Protein AF-A0A135VG73-F1 (afdb_monomer_lite)

Structure (mmCIF, N/CA/C/O backbone):
data_AF-A0A135VG73-F1
#
_entry.id   AF-A0A135VG73-F1
#
loop_
_atom_site.group_PDB
_atom_site.id
_atom_site.type_symbol
_atom_site.label_atom_id
_atom_site.label_alt_id
_atom_site.label_comp_id
_atom_site.label_asym_id
_atom_site.label_entity_id
_atom_site.label_seq_id
_atom_site.pdbx_PDB_ins_code
_atom_site.Cartn_x
_atom_site.Cartn_y
_atom_site.Cartn_z
_atom_site.occupancy
_atom_site.B_iso_or_equiv
_atom_site.auth_seq_id
_atom_site.auth_comp_id
_atom_site.auth_asym_id
_atom_site.auth_atom_id
_atom_site.pdbx_PDB_model_num
ATOM 1 N N . MET A 1 1 ? -13.799 23.278 -13.244 1.00 37.16 1 MET A N 1
ATOM 2 C CA . MET A 1 1 ? -14.129 23.042 -11.820 1.00 37.16 1 MET A CA 1
ATOM 3 C C . MET A 1 1 ? -14.823 21.694 -11.709 1.00 37.16 1 MET A C 1
ATOM 5 O O . MET A 1 1 ? -15.874 21.556 -12.307 1.00 37.16 1 MET A O 1
ATOM 9 N N . GLY A 1 2 ? -14.229 20.678 -11.071 1.00 38.16 2 GLY A N 1
ATOM 10 C CA . GLY A 1 2 ? -14.920 19.380 -10.911 1.00 38.16 2 GLY A CA 1
ATOM 11 C C . GLY A 1 2 ? -14.056 18.154 -10.586 1.00 38.16 2 GLY A C 1
ATOM 12 O O . GLY A 1 2 ? -14.596 17.153 -10.141 1.00 38.16 2 GLY A O 1
ATOM 13 N N . LYS A 1 3 ? -12.724 18.208 -10.755 1.00 40.44 3 LYS A N 1
ATOM 14 C CA . LYS A 1 3 ? -11.814 17.092 -10.398 1.00 40.44 3 LYS A CA 1
ATOM 15 C C . LYS A 1 3 ? -11.161 17.209 -9.011 1.00 40.44 3 LYS A C 1
ATOM 17 O O . LYS A 1 3 ? -10.484 16.276 -8.593 1.00 40.44 3 LYS A O 1
ATOM 22 N N . ASP A 1 4 ? -11.335 18.339 -8.325 1.00 43.44 4 ASP A N 1
ATOM 23 C CA . ASP A 1 4 ? -10.590 18.651 -7.093 1.00 43.44 4 ASP A CA 1
ATOM 24 C C . ASP A 1 4 ? -11.371 18.312 -5.807 1.00 43.44 4 ASP A C 1
ATOM 26 O O . ASP A 1 4 ? -10.805 17.817 -4.836 1.00 43.44 4 ASP A O 1
ATOM 30 N N . GLU A 1 5 ? -12.703 18.442 -5.830 1.00 43.44 5 GLU A N 1
ATOM 31 C CA . GLU A 1 5 ? -13.587 18.079 -4.707 1.00 43.44 5 GLU A CA 1
ATOM 32 C C . GLU A 1 5 ? -13.541 16.572 -4.383 1.00 43.44 5 GLU A C 1
ATOM 34 O O . GLU A 1 5 ? -13.510 16.186 -3.216 1.00 43.44 5 GLU A O 1
ATOM 39 N N . SER A 1 6 ? -13.431 15.697 -5.394 1.00 51.91 6 SER A N 1
ATOM 40 C CA . SER A 1 6 ? -13.390 14.236 -5.196 1.00 51.91 6 SER A CA 1
ATOM 41 C C . SER A 1 6 ? -12.091 13.725 -4.556 1.00 51.91 6 SER A C 1
ATOM 43 O O . SER A 1 6 ? -12.008 12.553 -4.193 1.00 51.91 6 SER A O 1
ATOM 45 N N . ARG A 1 7 ? -11.065 14.582 -4.444 1.00 62.69 7 ARG A N 1
ATOM 46 C CA . ARG A 1 7 ? -9.757 14.277 -3.836 1.00 62.69 7 ARG A CA 1
ATOM 47 C C . ARG A 1 7 ? -9.593 14.875 -2.439 1.00 62.69 7 ARG A C 1
ATOM 49 O O . ARG A 1 7 ? -8.524 14.732 -1.837 1.00 62.69 7 ARG A O 1
ATOM 56 N N . LYS A 1 8 ? -10.616 15.555 -1.914 1.00 82.38 8 LYS A N 1
ATOM 57 C CA . LYS A 1 8 ? -10.625 16.006 -0.522 1.00 82.38 8 LYS A CA 1
ATOM 58 C C . LYS A 1 8 ? -10.934 14.823 0.395 1.00 82.38 8 LYS A C 1
ATOM 60 O O . LYS A 1 8 ? -11.847 14.026 0.145 1.00 82.38 8 LYS A O 1
ATOM 65 N N . LEU A 1 9 ? -10.125 14.703 1.443 1.00 89.00 9 LEU A N 1
ATOM 66 C CA . LEU A 1 9 ? -10.371 13.761 2.525 1.00 89.00 9 LEU A CA 1
ATOM 67 C C . LEU A 1 9 ? -11.567 14.275 3.338 1.00 89.00 9 LEU A C 1
ATOM 69 O O . LEU A 1 9 ? -11.555 15.450 3.716 1.00 89.00 9 LEU A O 1
ATOM 73 N N . PRO A 1 10 ? -12.600 13.448 3.571 1.00 91.44 10 PRO A N 1
ATOM 74 C CA . PRO A 1 10 ? -13.678 13.795 4.483 1.00 91.44 10 PRO A CA 1
ATOM 75 C C . PRO A 1 10 ? -13.135 14.086 5.878 1.00 91.44 10 PRO A C 1
ATOM 77 O O . PRO A 1 10 ? -12.184 13.452 6.328 1.00 91.44 10 PRO A O 1
ATOM 80 N N . ILE A 1 11 ? -13.775 15.024 6.568 1.00 90.25 11 ILE A N 1
ATOM 81 C CA . ILE A 1 11 ? -13.603 15.181 8.009 1.00 90.25 11 ILE A CA 1
ATOM 82 C C . ILE A 1 11 ? -14.626 14.261 8.663 1.00 90.25 11 ILE A C 1
ATOM 84 O O . ILE A 1 11 ? -15.790 14.240 8.257 1.00 90.25 11 ILE A O 1
ATOM 88 N N . ARG A 1 12 ? -14.181 13.475 9.639 1.00 95.12 12 ARG A N 1
ATOM 89 C CA . ARG A 1 12 ? -15.044 12.585 10.410 1.00 95.12 12 ARG A CA 1
ATOM 90 C C . ARG A 1 12 ? -14.661 12.666 11.871 1.00 95.12 12 ARG A C 1
ATOM 92 O O . ARG A 1 12 ? -13.471 12.715 12.174 1.00 95.12 12 ARG A O 1
ATOM 99 N N . ASP A 1 13 ? -15.660 12.595 12.735 1.00 94.50 13 ASP A N 1
ATOM 100 C CA . ASP A 1 13 ? -15.450 12.498 14.179 1.00 94.50 13 ASP A CA 1
ATOM 101 C C . ASP A 1 13 ? -15.069 11.067 14.579 1.00 94.50 13 ASP A C 1
ATOM 103 O O . ASP A 1 13 ? -14.222 10.856 15.446 1.00 94.50 13 ASP A O 1
ATOM 107 N N . THR A 1 14 ? -15.635 10.079 13.878 1.00 97.31 14 THR A N 1
ATOM 108 C CA . THR A 1 14 ? -15.365 8.651 14.058 1.00 97.31 14 THR A CA 1
ATOM 109 C C . THR A 1 14 ? -15.088 7.969 12.723 1.00 97.31 14 THR A C 1
ATOM 111 O O . THR A 1 14 ? -15.564 8.385 11.661 1.00 97.31 14 THR A O 1
ATOM 114 N N . TYR A 1 15 ? -14.307 6.894 12.773 1.00 98.56 15 TYR A N 1
ATOM 115 C CA . TYR A 1 15 ? -14.059 6.034 11.625 1.00 98.56 15 TYR A CA 1
ATOM 116 C C . TYR A 1 15 ? -14.512 4.616 11.942 1.00 98.56 15 TYR A C 1
ATOM 118 O O . TYR A 1 15 ? -14.334 4.123 13.045 1.00 98.56 15 TYR A O 1
ATOM 126 N N . THR A 1 16 ? -15.052 3.950 10.932 1.00 98.62 16 THR A N 1
ATOM 127 C CA . THR A 1 16 ? -15.062 2.491 10.837 1.00 98.62 16 THR A CA 1
ATOM 128 C C . THR A 1 16 ? -13.904 2.029 9.957 1.00 98.62 16 THR A C 1
ATOM 130 O O . THR A 1 16 ? -13.350 2.832 9.188 1.00 98.62 16 THR A O 1
ATOM 133 N N . VAL A 1 17 ? -13.590 0.732 9.974 1.00 98.50 17 VAL A N 1
ATOM 134 C CA . VAL A 1 17 ? -12.648 0.125 9.014 1.00 98.50 17 VAL A CA 1
ATOM 135 C C . VAL A 1 17 ? -13.021 0.493 7.574 1.00 98.50 17 VAL A C 1
ATOM 137 O O . VAL A 1 17 ? -12.183 0.959 6.796 1.00 98.50 17 VAL A O 1
ATOM 140 N N . LYS A 1 18 ? -14.305 0.372 7.215 1.00 98.31 18 LYS A N 1
ATOM 141 C CA . LYS A 1 18 ? -14.791 0.689 5.867 1.00 98.31 18 LYS A CA 1
ATOM 142 C C . LYS A 1 18 ? -14.564 2.145 5.481 1.00 98.31 18 LYS A C 1
ATOM 144 O O . LYS A 1 18 ? -14.164 2.417 4.347 1.00 98.31 18 LYS A O 1
ATOM 149 N N . THR A 1 19 ? -14.819 3.090 6.384 1.00 98.31 19 THR A N 1
ATOM 150 C CA . THR A 1 19 ? -14.616 4.513 6.078 1.00 98.31 19 THR A CA 1
ATOM 151 C C . THR A 1 19 ? -13.138 4.876 6.010 1.00 98.31 19 THR A C 1
ATOM 153 O O . THR A 1 19 ? -12.768 5.643 5.124 1.00 98.31 19 THR A O 1
ATOM 156 N N . LEU A 1 20 ? -12.287 4.280 6.859 1.00 98.44 20 LEU A N 1
ATOM 157 C CA . LEU A 1 20 ? -10.832 4.456 6.794 1.00 98.44 20 LEU A CA 1
ATOM 158 C C . LEU A 1 20 ? -10.303 4.012 5.428 1.00 98.44 20 LEU A C 1
ATOM 160 O O . LEU A 1 20 ? -9.659 4.787 4.724 1.00 98.44 20 LEU A O 1
ATOM 164 N N . LEU A 1 21 ? -10.632 2.787 5.015 1.00 97.81 21 LEU A N 1
ATOM 165 C CA . LEU A 1 21 ? -10.200 2.236 3.731 1.00 97.81 21 LEU A CA 1
ATOM 166 C C . LEU A 1 21 ? -10.833 2.966 2.536 1.00 97.81 21 LEU A C 1
ATOM 168 O O . LEU A 1 21 ? -10.213 3.103 1.479 1.00 97.81 21 LEU A O 1
ATOM 172 N N . GLY A 1 22 ? -12.055 3.475 2.695 1.00 96.62 22 GLY A N 1
ATOM 173 C CA . GLY A 1 22 ? -12.717 4.337 1.720 1.00 96.62 22 GLY A CA 1
ATOM 174 C C . GLY A 1 22 ? -11.963 5.643 1.473 1.00 96.62 22 GLY A C 1
ATOM 175 O O . GLY A 1 22 ? -11.753 6.018 0.318 1.00 96.62 22 GLY A O 1
ATOM 176 N N . ASP A 1 23 ? -11.528 6.306 2.541 1.00 96.56 23 ASP A N 1
ATOM 177 C CA . ASP A 1 23 ? -10.831 7.589 2.465 1.00 96.56 23 ASP A CA 1
ATOM 178 C C . ASP A 1 23 ? -9.360 7.415 2.068 1.00 96.56 23 ASP A C 1
ATOM 180 O O . ASP A 1 23 ? -8.837 8.209 1.285 1.00 96.56 23 ASP A O 1
ATOM 184 N N . LEU A 1 24 ? -8.726 6.313 2.480 1.00 95.31 24 LEU A N 1
ATOM 185 C CA . LEU A 1 24 ? -7.385 5.922 2.045 1.00 95.31 24 LEU A CA 1
ATOM 186 C C . LEU A 1 24 ? -7.291 5.790 0.515 1.00 95.31 24 LEU A C 1
ATOM 188 O O . LEU A 1 24 ? -6.335 6.250 -0.099 1.00 95.31 24 LEU A O 1
ATOM 192 N N . LYS A 1 25 ? -8.324 5.254 -0.147 1.00 93.50 25 LYS A N 1
ATOM 193 C CA . LYS A 1 25 ? -8.376 5.175 -1.621 1.00 93.50 25 LYS A CA 1
ATOM 194 C C . LYS A 1 25 ? -8.487 6.533 -2.327 1.00 93.50 25 LYS A C 1
ATOM 196 O O . LYS A 1 25 ? -8.368 6.582 -3.550 1.00 93.50 25 LYS A O 1
ATOM 201 N N . ARG A 1 26 ? -8.751 7.629 -1.605 1.00 93.31 26 ARG A N 1
ATOM 202 C CA . ARG A 1 26 ? -8.819 8.986 -2.183 1.00 93.31 26 ARG A CA 1
ATOM 203 C C . ARG A 1 26 ? -7.446 9.637 -2.322 1.00 93.31 26 ARG A C 1
ATOM 205 O O . ARG A 1 26 ? -7.335 10.672 -2.983 1.00 93.31 26 ARG A O 1
ATOM 212 N N . ILE A 1 27 ? -6.416 9.054 -1.710 1.00 92.88 27 ILE A N 1
ATOM 213 C CA . ILE A 1 27 ? -5.029 9.492 -1.852 1.00 92.88 27 ILE A CA 1
ATOM 214 C C . ILE A 1 27 ? -4.276 8.550 -2.793 1.00 92.88 27 ILE A C 1
ATOM 216 O O . ILE A 1 27 ? -4.692 7.418 -3.037 1.00 92.88 27 ILE A O 1
ATOM 220 N N . ARG A 1 28 ? -3.164 9.029 -3.351 1.00 92.81 28 ARG A N 1
ATOM 221 C CA . ARG A 1 28 ? -2.279 8.184 -4.155 1.00 92.81 28 ARG A CA 1
ATOM 222 C C . ARG A 1 28 ? -1.536 7.236 -3.226 1.00 92.81 28 ARG A C 1
ATOM 224 O O . ARG A 1 28 ? -0.847 7.705 -2.331 1.00 92.81 28 ARG A O 1
ATOM 231 N N . LEU A 1 29 ? -1.696 5.930 -3.419 1.00 93.69 29 LEU A N 1
ATOM 232 C CA . LEU A 1 29 ? -1.170 4.927 -2.495 1.00 93.69 29 LEU A CA 1
ATOM 233 C C . LEU A 1 29 ? 0.212 4.446 -2.921 1.00 93.69 29 LEU A C 1
ATOM 235 O O . LEU A 1 29 ? 0.362 3.741 -3.920 1.00 93.69 29 LEU A O 1
ATOM 239 N N . THR A 1 30 ? 1.209 4.795 -2.116 1.00 95.56 30 THR A N 1
ATOM 240 C CA . THR A 1 30 ? 2.560 4.240 -2.182 1.00 95.56 30 THR A CA 1
ATOM 241 C C . THR A 1 30 ? 2.780 3.237 -1.041 1.00 95.56 30 THR A C 1
ATOM 243 O O . THR A 1 30 ? 2.037 3.271 -0.055 1.00 95.56 30 THR A O 1
ATOM 246 N N . PRO A 1 31 ? 3.789 2.347 -1.127 1.00 95.62 31 PRO A N 1
ATOM 247 C CA . PRO A 1 31 ? 4.157 1.479 -0.007 1.00 95.62 31 PRO A CA 1
ATOM 248 C C . PRO A 1 31 ? 4.399 2.250 1.296 1.00 95.62 31 PRO A C 1
ATOM 250 O O . PRO A 1 31 ? 3.896 1.848 2.339 1.00 95.62 31 PRO A O 1
ATOM 253 N N . GLY A 1 32 ? 5.070 3.405 1.230 1.00 96.25 32 GLY A N 1
ATOM 254 C CA . GLY A 1 32 ? 5.307 4.238 2.408 1.00 96.25 32 GLY A CA 1
ATOM 255 C C . GLY A 1 32 ? 4.022 4.796 3.022 1.00 96.25 32 GLY A C 1
ATOM 256 O O . GLY A 1 32 ? 3.877 4.802 4.240 1.00 96.25 32 GLY A O 1
ATOM 257 N N . ALA A 1 33 ? 3.051 5.200 2.201 1.00 96.69 33 ALA A N 1
ATOM 258 C CA . ALA A 1 33 ? 1.756 5.674 2.685 1.00 96.69 33 ALA A CA 1
ATOM 259 C C . ALA A 1 33 ? 0.936 4.568 3.364 1.00 96.69 33 ALA A C 1
ATOM 261 O O . ALA A 1 33 ? 0.330 4.809 4.409 1.00 96.69 33 ALA A O 1
ATOM 262 N N . LEU A 1 34 ? 0.935 3.362 2.780 1.00 97.62 34 LEU A N 1
ATOM 263 C CA . LEU A 1 34 ? 0.321 2.182 3.391 1.00 97.62 34 LEU A CA 1
ATOM 264 C C . LEU A 1 34 ? 0.988 1.871 4.731 1.00 97.62 34 LEU A C 1
ATOM 266 O O . LEU A 1 34 ? 0.287 1.723 5.726 1.00 97.62 34 LEU A O 1
ATOM 270 N N . TYR A 1 35 ? 2.322 1.861 4.773 1.00 98.00 35 TYR A N 1
ATOM 271 C CA . TYR A 1 35 ? 3.088 1.596 5.987 1.00 98.00 35 TYR A CA 1
ATOM 272 C C . TYR A 1 35 ? 2.766 2.593 7.106 1.00 98.00 35 TYR A C 1
ATOM 274 O O . TYR A 1 35 ? 2.563 2.183 8.249 1.00 98.00 35 TYR A O 1
ATOM 282 N N . THR A 1 36 ? 2.665 3.888 6.789 1.00 98.25 36 THR A N 1
ATOM 283 C CA . THR A 1 36 ? 2.306 4.932 7.761 1.00 98.25 36 THR A CA 1
ATOM 284 C C . THR A 1 36 ? 0.918 4.697 8.349 1.00 98.25 36 THR A C 1
ATOM 286 O O . THR A 1 36 ? 0.759 4.690 9.564 1.00 98.25 36 THR A O 1
ATOM 289 N N . VAL A 1 37 ? -0.093 4.440 7.515 1.00 98.44 37 VAL A N 1
ATOM 290 C CA . VAL A 1 37 ? -1.456 4.179 8.014 1.00 98.44 37 VAL A CA 1
ATOM 291 C C . VAL A 1 37 ? -1.523 2.864 8.790 1.00 98.44 37 VAL A C 1
ATOM 293 O O . VAL A 1 37 ? -2.151 2.808 9.848 1.00 98.44 37 VAL A O 1
ATOM 296 N N . GLY A 1 38 ? -0.841 1.828 8.300 1.00 98.44 38 GLY A N 1
ATOM 297 C CA . GLY A 1 38 ? -0.731 0.541 8.974 1.00 98.44 38 GLY A CA 1
ATOM 298 C C . GLY A 1 38 ? -0.133 0.681 10.372 1.00 98.44 38 GLY A C 1
ATOM 299 O O . GLY A 1 38 ? -0.696 0.173 11.330 1.00 98.44 38 GLY A O 1
ATOM 300 N N . SER A 1 39 ? 0.958 1.431 10.510 1.00 98.06 39 SER A N 1
ATOM 301 C CA . SER A 1 39 ? 1.687 1.554 11.779 1.00 98.06 39 SER A CA 1
ATOM 302 C C . SER A 1 39 ? 1.017 2.496 12.780 1.00 98.06 39 SER A C 1
ATOM 304 O O . SER A 1 39 ? 1.002 2.212 13.972 1.00 98.06 39 SER A O 1
ATOM 306 N N . GLU A 1 40 ? 0.451 3.610 12.316 1.00 98.19 40 GLU A N 1
ATOM 307 C CA . GLU A 1 40 ? -0.102 4.634 13.213 1.00 98.19 40 GLU A CA 1
ATOM 308 C C . GLU A 1 40 ? -1.555 4.348 13.615 1.00 98.19 40 GLU A C 1
ATOM 310 O O . GLU A 1 40 ? -1.978 4.683 14.726 1.00 98.19 40 GLU A O 1
ATOM 315 N N . VAL A 1 41 ? -2.329 3.731 12.714 1.00 98.69 41 VAL A N 1
ATOM 316 C CA . VAL A 1 41 ? -3.756 3.450 12.923 1.00 98.69 41 VAL A CA 1
ATOM 317 C C . VAL A 1 41 ? -3.978 1.956 13.103 1.00 98.69 41 VAL A C 1
ATOM 319 O O . VAL A 1 41 ? -4.340 1.533 14.194 1.00 98.69 41 VAL A O 1
ATOM 322 N N . VAL A 1 42 ? -3.736 1.145 12.069 1.00 98.62 42 VAL A N 1
ATOM 323 C CA . VAL A 1 42 ? -4.175 -0.264 12.067 1.00 98.62 42 VAL A CA 1
ATOM 324 C C . VAL A 1 42 ? -3.481 -1.092 13.150 1.00 98.62 42 VAL A C 1
ATOM 326 O O . VAL A 1 42 ? -4.139 -1.905 13.783 1.00 98.62 42 VAL A O 1
ATOM 329 N N . TYR A 1 43 ? -2.199 -0.853 13.431 1.00 98.69 43 TYR A N 1
ATOM 330 C CA . TYR A 1 43 ? -1.465 -1.536 14.499 1.00 98.69 43 TYR A CA 1
ATOM 331 C C . TYR A 1 43 ? -2.072 -1.275 15.879 1.00 98.69 43 TYR A C 1
ATOM 333 O O . TYR A 1 43 ? -2.222 -2.201 16.672 1.00 98.69 43 TYR A O 1
ATOM 341 N N . PHE A 1 44 ? -2.440 -0.022 16.160 1.00 98.62 44 PHE A N 1
ATOM 342 C CA . PHE A 1 44 ? -3.098 0.325 17.414 1.00 98.62 44 PHE A CA 1
ATOM 343 C C . PHE A 1 44 ? -4.459 -0.365 17.518 1.00 98.62 44 PHE A C 1
ATOM 345 O O . PHE A 1 44 ? -4.740 -0.993 18.528 1.00 98.62 44 PHE A O 1
ATOM 352 N N . GLU A 1 45 ? -5.271 -0.299 16.463 1.00 98.62 45 GLU A N 1
ATOM 353 C CA . GLU A 1 45 ? -6.603 -0.915 16.449 1.00 98.62 45 GLU A CA 1
ATOM 354 C C . GLU A 1 45 ? -6.534 -2.437 16.577 1.00 98.62 45 GLU A C 1
ATOM 356 O O . GLU A 1 45 ? -7.316 -3.023 17.315 1.00 98.62 45 GLU A O 1
ATOM 361 N N . TRP A 1 46 ? -5.574 -3.075 15.901 1.00 98.69 46 TRP A N 1
ATOM 362 C CA . TRP A 1 46 ? -5.305 -4.505 16.035 1.00 98.69 46 TRP A CA 1
ATOM 363 C C . TRP A 1 46 ? -4.942 -4.866 17.475 1.00 98.69 46 TRP A C 1
ATOM 365 O O . TRP A 1 46 ? -5.500 -5.809 18.026 1.00 98.69 46 TRP A O 1
ATOM 375 N N . LYS A 1 47 ? -4.042 -4.093 18.095 1.00 98.56 47 LYS A N 1
ATOM 376 C CA . LYS A 1 47 ? -3.628 -4.320 19.479 1.00 98.56 47 LYS A CA 1
ATOM 377 C C . LYS A 1 47 ? -4.807 -4.181 20.446 1.00 98.56 47 LYS A C 1
ATOM 379 O O . LYS A 1 47 ? -4.998 -5.056 21.280 1.00 98.56 47 LYS A O 1
ATOM 384 N N . GLN A 1 48 ? -5.607 -3.123 20.308 1.00 98.19 48 GLN A N 1
ATOM 385 C CA . GLN A 1 48 ? -6.790 -2.924 21.146 1.00 98.19 48 GLN A CA 1
ATOM 386 C C . GLN A 1 48 ? -7.824 -4.040 20.942 1.00 98.19 48 GLN A C 1
ATOM 388 O O . GLN A 1 48 ? -8.329 -4.584 21.914 1.00 98.19 48 GLN A O 1
ATOM 393 N N . ALA A 1 49 ? -8.095 -4.442 19.696 1.00 98.19 49 ALA A N 1
ATOM 394 C CA . ALA A 1 49 ? -9.006 -5.549 19.411 1.00 98.19 49 ALA A CA 1
ATOM 395 C C . ALA A 1 49 ? -8.507 -6.878 20.006 1.00 98.19 49 ALA A C 1
ATOM 397 O O . ALA A 1 49 ? -9.298 -7.627 20.568 1.00 98.19 49 ALA A O 1
ATOM 398 N N . ALA A 1 50 ? -7.199 -7.149 19.954 1.00 98.25 50 ALA A N 1
ATOM 399 C CA . ALA A 1 50 ? -6.617 -8.333 20.581 1.00 98.25 50 ALA A CA 1
ATOM 400 C C . ALA A 1 50 ? -6.783 -8.330 22.110 1.00 98.25 50 ALA A C 1
ATOM 402 O O . ALA A 1 50 ? -7.044 -9.381 22.692 1.00 98.25 50 ALA A O 1
ATOM 403 N N . GLU A 1 51 ? -6.661 -7.164 22.752 1.00 98.12 51 GLU A N 1
ATOM 404 C CA . GLU A 1 51 ? -6.875 -6.999 24.196 1.00 98.12 51 GLU A CA 1
ATOM 405 C C . GLU A 1 51 ? -8.362 -7.126 24.584 1.00 98.12 51 GLU A C 1
ATOM 407 O O . GLU A 1 51 ? -8.679 -7.791 25.570 1.00 98.12 51 GLU A O 1
ATOM 412 N N . ASP A 1 52 ? -9.268 -6.529 23.804 1.00 97.69 52 ASP A N 1
ATOM 413 C CA . ASP A 1 52 ? -10.694 -6.419 24.138 1.00 97.69 52 ASP A CA 1
ATOM 414 C C . ASP A 1 52 ? -11.526 -7.639 23.692 1.00 97.69 52 ASP A C 1
ATOM 416 O O . ASP A 1 52 ? -12.459 -8.049 24.385 1.00 97.69 52 ASP A O 1
ATOM 420 N N . LEU A 1 53 ? -11.217 -8.203 22.520 1.00 97.75 53 LEU A N 1
ATOM 421 C CA . LEU A 1 53 ? -11.983 -9.271 21.860 1.00 97.75 53 LEU A CA 1
ATOM 422 C C . LEU A 1 53 ? -11.246 -10.621 21.872 1.00 97.75 53 LEU A C 1
ATOM 424 O O . LEU A 1 53 ? -11.882 -11.672 21.795 1.00 97.75 53 LEU A O 1
ATOM 428 N N . GLY A 1 54 ? -9.916 -10.598 21.996 1.00 98.19 54 GLY A N 1
ATOM 429 C CA . GLY A 1 54 ? -9.044 -11.770 21.903 1.00 98.19 54 GLY A CA 1
ATOM 430 C C . GLY A 1 54 ? -8.394 -11.941 20.524 1.00 98.19 54 GLY A C 1
ATOM 431 O O . GLY A 1 54 ? -8.855 -11.403 19.517 1.00 98.19 54 GLY A O 1
ATOM 432 N N . GLU A 1 55 ? -7.299 -12.708 20.476 1.00 96.31 55 GLU A N 1
ATOM 433 C CA . GLU A 1 55 ? -6.496 -12.921 19.255 1.00 96.31 55 GLU A CA 1
ATOM 434 C C . GLU A 1 55 ? -7.240 -13.705 18.162 1.00 96.31 55 GLU A C 1
ATOM 436 O O . GLU A 1 55 ? -7.069 -13.423 16.978 1.00 96.31 55 GLU A O 1
ATOM 441 N N . GLU A 1 56 ? -8.094 -14.646 18.568 1.00 96.88 56 GLU A N 1
ATOM 442 C CA . GLU A 1 56 ? -8.883 -15.509 17.677 1.00 96.88 56 GLU A CA 1
ATOM 443 C C . GLU A 1 56 ? -10.228 -14.879 17.269 1.00 96.88 56 GLU A C 1
ATOM 445 O O . GLU A 1 56 ? -11.018 -15.499 16.554 1.00 96.88 56 GLU A O 1
ATOM 450 N N . ASP A 1 57 ? -10.526 -13.657 17.731 1.00 98.00 57 ASP A N 1
ATOM 451 C CA . ASP A 1 57 ? -11.713 -12.939 17.277 1.00 98.00 57 ASP A CA 1
ATOM 452 C C . ASP A 1 57 ? -11.566 -12.527 15.808 1.00 98.00 57 ASP A C 1
ATOM 454 O O . ASP A 1 57 ? -10.507 -12.094 15.342 1.00 98.00 57 ASP A O 1
ATOM 458 N N . GLN A 1 58 ? -12.666 -12.619 15.065 1.00 96.56 58 GLN A N 1
ATOM 459 C CA . GLN A 1 58 ? -12.680 -12.362 13.632 1.00 96.56 58 GLN A CA 1
ATOM 460 C C . GLN A 1 58 ? -12.230 -10.934 13.275 1.00 96.56 58 GLN A C 1
ATOM 462 O O . GLN A 1 58 ? -11.553 -10.741 12.261 1.00 96.56 58 GLN A O 1
ATOM 467 N N . VAL A 1 59 ? -12.580 -9.926 14.082 1.00 98.06 59 VAL A N 1
ATOM 468 C CA . VAL A 1 59 ? -12.137 -8.544 13.854 1.00 98.06 59 VAL A CA 1
ATOM 469 C C . VAL A 1 59 ? -10.627 -8.446 14.031 1.00 98.06 59 VAL A C 1
ATOM 471 O O . VAL A 1 59 ? -9.950 -7.871 13.175 1.00 98.06 59 VAL A O 1
ATOM 474 N N . THR A 1 60 ? -10.095 -9.043 15.098 1.00 98.56 60 THR A N 1
ATOM 475 C CA . THR A 1 60 ? -8.658 -9.061 15.389 1.00 98.56 60 THR A CA 1
ATOM 476 C C . THR A 1 60 ? -7.871 -9.737 14.269 1.00 98.56 60 THR A C 1
ATOM 478 O O . THR A 1 60 ? -6.882 -9.176 13.786 1.00 98.56 60 THR A O 1
ATOM 481 N N . MET A 1 61 ? -8.336 -10.891 13.782 1.00 98.38 61 MET A N 1
ATOM 482 C CA . MET A 1 61 ? -7.701 -11.614 12.677 1.00 98.38 61 MET A CA 1
ATOM 483 C C . MET A 1 61 ? -7.645 -10.772 11.394 1.00 98.38 61 MET A C 1
ATOM 485 O O . MET A 1 61 ? -6.578 -10.617 10.799 1.00 98.38 61 MET A O 1
ATOM 489 N N . TYR A 1 62 ? -8.755 -10.145 10.990 1.00 98.50 62 TYR A N 1
ATOM 490 C CA . TYR A 1 62 ? -8.762 -9.307 9.786 1.00 98.50 62 TYR A CA 1
ATOM 491 C C . TYR A 1 62 ? -7.985 -7.996 9.950 1.00 98.50 62 TYR A C 1
ATOM 493 O O . TYR A 1 62 ? -7.404 -7.508 8.977 1.00 98.50 62 TYR A O 1
ATOM 501 N N . LEU A 1 63 ? -7.925 -7.416 11.154 1.00 98.56 63 LEU A N 1
ATOM 502 C CA . LEU A 1 63 ? -7.027 -6.290 11.431 1.00 98.56 63 LEU A CA 1
ATOM 503 C C . LEU A 1 63 ? -5.558 -6.710 11.284 1.00 98.56 63 LEU A C 1
ATOM 505 O O . LEU A 1 63 ? -4.767 -5.939 10.740 1.00 98.56 63 LEU A O 1
ATOM 509 N N . SER A 1 64 ? -5.210 -7.935 11.689 1.00 98.50 64 SER A N 1
ATOM 510 C CA . SER A 1 64 ? -3.874 -8.508 11.491 1.00 98.50 64 SER A CA 1
ATOM 511 C C . SER A 1 64 ? -3.537 -8.679 10.006 1.00 98.50 64 SER A C 1
ATOM 513 O O . SER A 1 64 ? -2.499 -8.199 9.546 1.00 98.50 64 SER A O 1
ATOM 515 N N . GLU A 1 65 ? -4.446 -9.256 9.212 1.00 98.31 65 GLU A N 1
ATOM 516 C CA . GLU A 1 65 ? -4.267 -9.388 7.757 1.00 98.31 65 GLU A CA 1
ATOM 517 C C . GLU A 1 65 ? -4.121 -8.023 7.066 1.00 98.31 65 GLU A C 1
ATOM 519 O O . GLU A 1 65 ? -3.261 -7.829 6.197 1.00 98.31 65 GLU A O 1
ATOM 524 N N . LEU A 1 66 ? -4.945 -7.046 7.464 1.00 98.38 66 LEU A N 1
ATOM 525 C CA . LEU A 1 66 ? -4.879 -5.685 6.940 1.00 98.38 66 LEU A CA 1
ATOM 526 C C . LEU A 1 66 ? -3.542 -5.019 7.281 1.00 98.38 66 LEU A C 1
ATOM 528 O O . LEU A 1 66 ? -2.946 -4.351 6.429 1.00 98.38 66 LEU A O 1
ATOM 532 N N . LEU A 1 67 ? -3.066 -5.209 8.512 1.00 98.50 67 LEU A N 1
ATOM 533 C CA . LEU A 1 67 ? -1.776 -4.713 8.971 1.00 98.50 67 LEU A CA 1
ATOM 534 C C . LEU A 1 67 ? -0.628 -5.339 8.171 1.00 98.50 67 LEU A C 1
ATOM 536 O O . LEU A 1 67 ? 0.230 -4.609 7.668 1.00 98.50 67 LEU A O 1
ATOM 540 N N . GLU A 1 68 ? -0.639 -6.661 7.981 1.00 98.19 68 GLU A N 1
ATOM 541 C CA . GLU A 1 68 ? 0.370 -7.373 7.191 1.00 98.19 68 GLU A CA 1
ATOM 542 C C . GLU A 1 68 ? 0.404 -6.865 5.742 1.00 98.19 68 GLU A C 1
ATOM 544 O O . GLU A 1 68 ? 1.481 -6.615 5.179 1.00 98.19 68 GLU A O 1
ATOM 549 N N . PHE A 1 69 ? -0.771 -6.660 5.140 1.00 97.19 69 PHE A N 1
ATOM 550 C CA . PHE A 1 69 ? -0.904 -6.056 3.817 1.00 97.19 69 PHE A CA 1
ATOM 551 C C . PHE A 1 69 ? -0.249 -4.677 3.741 1.00 97.19 69 PHE A C 1
ATOM 553 O O . PHE A 1 69 ? 0.539 -4.424 2.822 1.00 97.19 69 PHE A O 1
ATOM 560 N N . MET A 1 70 ? -0.553 -3.805 4.702 1.00 97.81 70 MET A N 1
ATOM 561 C CA . MET A 1 70 ? -0.080 -2.423 4.712 1.00 97.81 70 MET A CA 1
ATOM 562 C C . MET A 1 70 ? 1.415 -2.296 5.005 1.00 97.81 70 MET A C 1
ATOM 564 O O . MET A 1 70 ? 2.076 -1.454 4.400 1.00 97.81 70 MET A O 1
ATOM 568 N N . GLN A 1 71 ? 1.952 -3.112 5.912 1.00 96.00 71 GLN A N 1
ATOM 569 C CA . GLN A 1 71 ? 3.340 -2.993 6.359 1.00 96.00 71 GLN A CA 1
ATOM 570 C C . GLN A 1 71 ? 4.330 -3.818 5.537 1.00 96.00 71 GLN A C 1
ATOM 572 O O . GLN A 1 71 ? 5.525 -3.527 5.565 1.00 96.00 71 GLN A O 1
ATOM 577 N N . SER A 1 72 ? 3.884 -4.877 4.851 1.00 93.12 72 SER A N 1
ATOM 578 C CA . SER A 1 72 ? 4.838 -5.823 4.270 1.00 93.12 72 SER A CA 1
ATOM 579 C C . SER A 1 72 ? 4.397 -6.482 2.971 1.00 93.12 72 SER A C 1
ATOM 581 O O . SER A 1 72 ? 5.114 -6.400 1.968 1.00 93.12 72 SER A O 1
ATOM 583 N N . SER A 1 73 ? 3.262 -7.185 2.965 1.00 93.31 73 SER A N 1
ATOM 584 C CA . SER A 1 73 ? 2.997 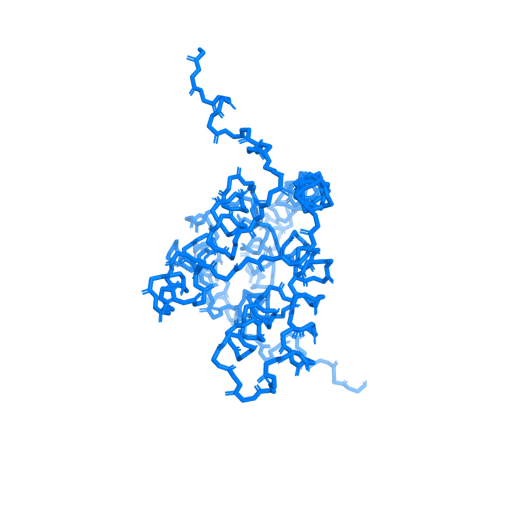-8.178 1.917 1.00 93.31 73 SER A CA 1
ATOM 585 C C . SER A 1 73 ? 2.817 -7.536 0.539 1.00 93.31 73 SER A C 1
ATOM 587 O O . SER A 1 73 ? 3.295 -8.080 -0.460 1.00 93.31 73 SER A O 1
ATOM 589 N N . TYR A 1 74 ? 2.229 -6.337 0.472 1.00 94.25 74 TYR A N 1
ATOM 590 C CA . TYR A 1 74 ? 2.073 -5.604 -0.782 1.00 94.25 74 TYR A CA 1
ATOM 591 C C . TYR A 1 74 ? 3.418 -5.199 -1.402 1.00 94.25 74 TYR A C 1
ATOM 593 O O . TYR A 1 74 ? 3.681 -5.500 -2.569 1.00 94.25 74 TYR A O 1
ATOM 601 N N . GLU A 1 75 ? 4.293 -4.554 -0.626 1.00 93.44 75 GLU A N 1
ATOM 602 C CA . GLU A 1 75 ? 5.600 -4.108 -1.117 1.00 93.44 75 GLU A CA 1
ATOM 603 C C . GLU A 1 75 ? 6.476 -5.297 -1.515 1.00 93.44 75 GLU A C 1
ATOM 605 O O . GLU A 1 75 ? 7.069 -5.300 -2.597 1.00 93.44 75 GLU A O 1
ATOM 610 N N . LYS A 1 76 ? 6.493 -6.357 -0.697 1.00 93.44 76 LYS A N 1
ATOM 611 C CA . LYS A 1 76 ? 7.206 -7.596 -1.021 1.00 93.44 76 LYS A CA 1
ATOM 612 C C . LYS A 1 76 ? 6.744 -8.156 -2.361 1.00 93.44 76 LYS A C 1
ATOM 614 O O . LYS A 1 76 ? 7.583 -8.413 -3.223 1.00 93.44 76 LYS A O 1
ATOM 619 N N . ARG A 1 77 ? 5.437 -8.317 -2.573 1.00 93.50 77 ARG A N 1
ATOM 620 C CA . ARG A 1 77 ? 4.890 -8.833 -3.840 1.00 93.50 77 ARG A CA 1
ATOM 621 C C . AR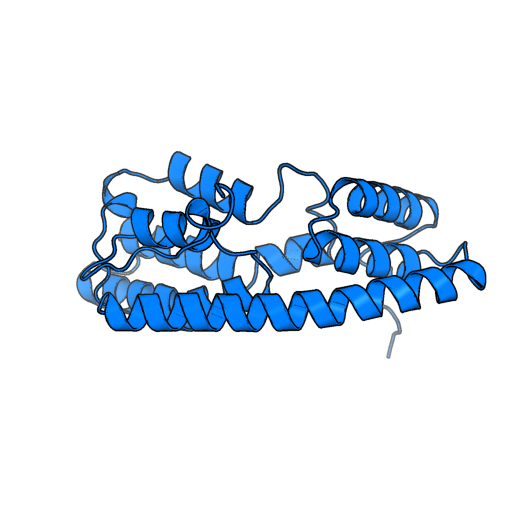G A 1 77 ? 5.237 -7.928 -5.022 1.00 93.50 77 ARG A C 1
ATOM 623 O O . ARG A 1 77 ? 5.501 -8.424 -6.119 1.00 93.50 77 ARG A O 1
ATOM 630 N N . LEU A 1 78 ? 5.282 -6.610 -4.813 1.00 92.50 78 LEU A N 1
ATOM 631 C CA . LEU A 1 78 ? 5.686 -5.653 -5.842 1.00 92.50 78 LEU A CA 1
ATOM 632 C C . LEU A 1 78 ? 7.142 -5.857 -6.263 1.00 92.50 78 LEU A C 1
ATOM 634 O O . LEU A 1 78 ? 7.428 -6.022 -7.456 1.00 92.50 78 LEU A O 1
ATOM 638 N N . VAL A 1 79 ? 8.049 -5.893 -5.288 1.00 91.56 79 VAL A N 1
ATOM 639 C CA . VAL A 1 79 ? 9.495 -6.052 -5.499 1.00 91.56 79 VAL A CA 1
ATOM 640 C C . VAL A 1 79 ? 9.817 -7.401 -6.141 1.00 91.56 79 VAL A C 1
ATOM 642 O O . VAL A 1 79 ? 10.565 -7.445 -7.116 1.00 91.56 79 VAL A O 1
ATOM 645 N N . HIS A 1 80 ? 9.182 -8.486 -5.688 1.00 90.62 80 HIS A N 1
ATOM 646 C CA . HIS A 1 80 ? 9.365 -9.825 -6.261 1.00 90.62 80 HIS A CA 1
ATOM 647 C C . HIS A 1 80 ? 8.714 -10.004 -7.643 1.00 90.62 80 HIS A C 1
ATOM 649 O O . HIS A 1 80 ? 8.962 -11.008 -8.316 1.00 90.62 80 HIS A O 1
ATOM 655 N N . GLY A 1 81 ? 7.930 -9.022 -8.102 1.00 88.81 81 GLY A N 1
ATOM 656 C CA . GLY A 1 81 ? 7.263 -9.060 -9.403 1.00 88.81 81 GLY A CA 1
ATOM 657 C C . GLY A 1 81 ? 6.031 -9.967 -9.442 1.00 88.81 81 GLY A C 1
ATOM 658 O O . GLY A 1 81 ? 5.529 -10.274 -10.526 1.00 88.81 81 GLY A O 1
ATOM 659 N N . ASP A 1 82 ? 5.530 -10.370 -8.272 1.00 88.94 82 ASP A N 1
ATOM 660 C CA . ASP A 1 82 ? 4.302 -11.155 -8.124 1.00 88.94 82 ASP A CA 1
ATOM 661 C C . ASP A 1 82 ? 3.071 -10.321 -8.506 1.00 88.94 82 ASP A C 1
ATOM 663 O O . ASP A 1 82 ? 2.062 -10.867 -8.951 1.00 88.94 82 ASP A O 1
ATOM 667 N N . ILE A 1 83 ? 3.176 -8.991 -8.387 1.00 88.88 83 ILE A N 1
ATOM 668 C CA . ILE A 1 83 ? 2.187 -8.035 -8.886 1.00 88.88 83 ILE A CA 1
ATOM 669 C C . ILE A 1 83 ? 2.768 -7.156 -9.993 1.00 88.88 83 ILE A C 1
ATOM 671 O O . ILE A 1 83 ? 3.865 -6.600 -9.883 1.00 88.88 83 ILE A O 1
ATOM 675 N N . HIS A 1 84 ? 2.038 -7.083 -11.103 1.00 84.75 84 HIS A N 1
ATOM 676 C CA . HIS A 1 84 ? 2.477 -6.383 -12.314 1.00 84.75 84 HIS A CA 1
ATOM 677 C C . HIS A 1 84 ? 1.324 -6.024 -13.261 1.00 84.75 84 HIS A C 1
ATOM 679 O O . HIS A 1 84 ? 1.580 -5.600 -14.382 1.00 84.75 84 HIS A O 1
ATOM 685 N N . ARG A 1 85 ? 0.059 -6.205 -12.864 1.00 85.81 85 ARG A N 1
ATOM 686 C CA . ARG A 1 85 ? -1.125 -5.912 -13.686 1.00 85.81 85 ARG A CA 1
ATOM 687 C C . ARG A 1 85 ? -1.973 -4.832 -13.026 1.00 85.81 85 ARG A C 1
ATOM 689 O O . ARG A 1 85 ? -2.038 -4.754 -11.810 1.00 85.81 85 ARG A O 1
ATOM 696 N N . LYS A 1 86 ? -2.753 -4.077 -13.803 1.00 78.69 86 LYS A N 1
ATOM 697 C CA . LYS A 1 86 ? -3.681 -3.041 -13.288 1.00 78.69 86 LYS A CA 1
ATOM 698 C C . LYS A 1 86 ? -4.646 -3.500 -12.182 1.00 78.69 86 LYS A C 1
ATOM 700 O O . LYS A 1 86 ? -5.120 -2.674 -11.411 1.00 78.69 86 LYS A O 1
ATOM 705 N N . ARG A 1 87 ? -4.958 -4.797 -12.102 1.00 86.12 87 ARG A N 1
ATOM 706 C CA . ARG A 1 87 ? -5.802 -5.362 -11.034 1.00 86.12 87 ARG A CA 1
ATOM 707 C C . ARG A 1 87 ? -5.073 -5.529 -9.697 1.00 86.12 87 ARG A C 1
ATOM 709 O O . ARG A 1 87 ? -5.725 -5.746 -8.690 1.00 86.12 87 ARG A O 1
ATOM 716 N N . ASP A 1 88 ? -3.747 -5.426 -9.692 1.00 87.81 88 ASP A N 1
ATOM 717 C CA . ASP A 1 88 ? -2.911 -5.679 -8.522 1.00 87.81 88 ASP A CA 1
ATOM 718 C C . ASP A 1 88 ? -2.539 -4.381 -7.770 1.00 87.81 88 ASP A C 1
ATOM 720 O O . ASP A 1 88 ? -1.596 -4.357 -6.984 1.00 87.81 88 ASP A O 1
ATOM 724 N N . THR A 1 89 ? -3.232 -3.268 -8.037 1.00 91.69 89 THR A N 1
ATOM 725 C CA . THR A 1 89 ? -2.969 -1.983 -7.366 1.00 91.69 89 THR A CA 1
ATOM 726 C C . THR A 1 89 ? -3.356 -2.040 -5.884 1.00 91.69 89 THR A C 1
ATOM 728 O O . THR A 1 89 ? -4.191 -2.868 -5.499 1.00 91.69 89 THR A O 1
ATOM 731 N N . PRO A 1 90 ? -2.832 -1.135 -5.032 1.00 91.75 90 PRO A N 1
ATOM 732 C CA . PRO A 1 90 ? -3.236 -1.083 -3.630 1.00 91.75 90 PRO A CA 1
ATOM 733 C C . PRO A 1 90 ? -4.741 -0.871 -3.488 1.00 91.75 90 PRO A C 1
ATOM 735 O O . PRO A 1 90 ? -5.402 -1.566 -2.727 1.00 91.75 90 PRO A O 1
ATOM 738 N N . ALA A 1 91 ? -5.301 0.051 -4.278 1.00 93.19 91 ALA A N 1
ATOM 739 C CA . ALA A 1 91 ? -6.722 0.367 -4.246 1.00 93.19 91 ALA A CA 1
ATOM 740 C C . ALA A 1 91 ? -7.591 -0.821 -4.688 1.00 93.19 91 ALA A C 1
ATOM 742 O O . ALA A 1 91 ? -8.631 -1.073 -4.080 1.00 93.19 91 ALA A O 1
ATOM 743 N N . ALA A 1 92 ? -7.168 -1.570 -5.713 1.00 93.19 92 ALA A N 1
ATOM 744 C CA . ALA A 1 92 ? -7.855 -2.793 -6.123 1.00 93.19 92 ALA A CA 1
ATOM 745 C C . ALA A 1 92 ? -7.775 -3.883 -5.041 1.00 93.19 92 ALA A C 1
ATOM 747 O O . ALA A 1 92 ? -8.779 -4.540 -4.774 1.00 93.19 92 ALA A O 1
ATOM 748 N N . THR A 1 93 ? -6.627 -4.013 -4.370 1.00 93.25 93 THR A N 1
ATOM 749 C CA . THR A 1 93 ? -6.450 -4.961 -3.260 1.00 93.25 93 THR A CA 1
ATOM 750 C C . THR A 1 93 ? -7.350 -4.601 -2.077 1.00 93.25 93 THR A C 1
ATOM 752 O O . THR A 1 93 ? -8.087 -5.457 -1.604 1.00 93.25 93 THR A O 1
ATOM 755 N N . ILE A 1 94 ? -7.397 -3.324 -1.681 1.00 95.62 94 ILE A N 1
ATOM 756 C CA . ILE A 1 94 ? -8.311 -2.817 -0.642 1.00 95.62 94 ILE A CA 1
ATOM 757 C C . ILE A 1 94 ? -9.779 -3.069 -1.020 1.00 95.62 94 ILE A C 1
ATOM 759 O O . ILE A 1 94 ? -10.588 -3.417 -0.165 1.00 95.62 94 ILE A O 1
ATOM 763 N N . ASN A 1 95 ? -10.146 -2.894 -2.294 1.00 94.38 95 ASN A N 1
ATOM 764 C CA . ASN A 1 95 ? -11.509 -3.163 -2.756 1.00 94.38 95 ASN A CA 1
ATOM 765 C C . ASN A 1 95 ? -11.881 -4.645 -2.651 1.00 94.38 95 ASN A C 1
ATOM 767 O O . ASN A 1 95 ? -12.993 -4.936 -2.220 1.00 94.38 95 ASN A O 1
ATOM 771 N N . SER A 1 96 ? -10.986 -5.559 -3.047 1.00 93.75 96 SER A N 1
ATOM 772 C CA . SER A 1 96 ? -11.226 -7.000 -2.880 1.00 93.75 96 SER A CA 1
ATOM 773 C C . SER A 1 96 ? -11.317 -7.349 -1.402 1.00 93.75 96 SER A C 1
ATOM 775 O O . SER A 1 96 ? -12.304 -7.928 -0.984 1.00 93.75 96 SER A O 1
ATOM 777 N N . PHE A 1 97 ? -10.366 -6.872 -0.596 1.00 94.94 97 PHE A N 1
ATOM 778 C CA . PHE A 1 97 ? -10.346 -7.104 0.845 1.00 94.94 97 PHE A CA 1
ATOM 779 C C . PHE A 1 97 ? -11.658 -6.679 1.521 1.00 94.94 97 PHE A C 1
ATOM 781 O O . PHE A 1 97 ? -12.266 -7.457 2.245 1.00 94.94 97 PHE A O 1
ATOM 788 N N . LEU A 1 98 ? -12.174 -5.482 1.218 1.00 94.81 98 LEU A N 1
ATOM 789 C CA . LEU A 1 98 ? -13.479 -5.034 1.726 1.00 94.81 98 LEU A CA 1
ATOM 790 C C . LEU A 1 98 ? -14.662 -5.856 1.203 1.00 94.81 98 LEU A C 1
ATOM 792 O O . LEU A 1 98 ? -15.683 -5.938 1.871 1.00 94.81 98 LEU A O 1
ATOM 796 N N . LYS A 1 99 ? -14.580 -6.403 -0.010 1.00 95.31 99 LYS A N 1
ATOM 797 C CA . LYS A 1 99 ? -15.643 -7.245 -0.568 1.00 95.31 99 LYS A CA 1
ATOM 798 C C . LYS A 1 99 ? -15.671 -8.622 0.099 1.00 95.31 99 LYS A C 1
ATOM 800 O O . LYS A 1 99 ? -16.752 -9.172 0.286 1.00 95.31 99 LYS A O 1
ATOM 805 N N . ASP A 1 100 ? -14.496 -9.144 0.428 1.00 95.31 100 ASP A N 1
ATOM 806 C CA . ASP A 1 100 ? -14.293 -10.506 0.919 1.00 95.31 100 ASP A CA 1
ATOM 807 C C . ASP A 1 100 ? -14.357 -10.589 2.461 1.00 95.31 100 ASP A C 1
ATOM 809 O O . ASP A 1 100 ? -14.312 -11.681 3.020 1.00 95.31 100 ASP A O 1
ATOM 813 N N . THR A 1 101 ? -14.501 -9.451 3.153 1.00 96.56 101 THR A N 1
ATOM 814 C CA . THR A 1 101 ? -14.602 -9.364 4.621 1.00 96.56 101 THR A CA 1
ATOM 815 C C . THR A 1 101 ? -16.043 -9.167 5.109 1.00 96.56 101 THR A C 1
ATOM 817 O O . THR A 1 101 ? -16.850 -8.524 4.426 1.00 96.56 101 THR A O 1
ATOM 820 N N . PRO A 1 102 ? -16.387 -9.679 6.305 1.00 97.25 102 PRO A N 1
ATOM 821 C CA . PRO A 1 102 ? -17.738 -9.621 6.856 1.00 97.25 102 PRO A CA 1
ATOM 822 C C . PRO A 1 102 ? -18.164 -8.192 7.222 1.00 97.25 102 PRO A C 1
ATOM 824 O O . PRO A 1 102 ? -17.334 -7.298 7.422 1.00 97.25 102 PRO A O 1
ATOM 827 N N . VAL A 1 103 ? -19.478 -7.964 7.307 1.00 96.06 103 VAL A N 1
ATOM 828 C CA . VAL A 1 103 ? -20.047 -6.634 7.591 1.00 96.06 103 VAL A CA 1
ATOM 829 C C . VAL A 1 103 ? -19.645 -6.161 8.983 1.00 96.06 103 VAL A C 1
ATOM 831 O O . VAL A 1 103 ? -19.361 -4.979 9.162 1.00 96.06 103 VAL A O 1
ATOM 834 N N . GLU A 1 104 ? -19.555 -7.088 9.930 1.00 95.56 104 GLU A N 1
ATOM 835 C CA . GLU A 1 104 ? -19.116 -6.891 11.305 1.00 95.56 104 GLU A CA 1
ATOM 836 C C . GLU A 1 104 ? -17.748 -6.199 11.326 1.00 95.56 104 GLU A C 1
ATOM 838 O O . GLU A 1 104 ? -17.639 -5.074 11.814 1.00 95.56 104 GLU A O 1
ATOM 843 N N . PHE A 1 105 ? -16.745 -6.784 10.662 1.00 98.12 105 PHE A N 1
ATOM 844 C CA . PHE A 1 105 ? -15.414 -6.187 10.518 1.00 98.12 105 PHE A CA 1
ATOM 845 C C . PHE A 1 105 ? -15.451 -4.841 9.787 1.00 98.12 105 PHE A C 1
ATOM 847 O O . PHE A 1 105 ? -14.845 -3.868 10.232 1.00 98.12 105 PHE A O 1
ATOM 854 N N . GLN A 1 106 ? -16.188 -4.741 8.678 1.00 98.12 106 GLN A N 1
ATOM 855 C CA . GLN A 1 106 ? -16.291 -3.483 7.931 1.00 98.12 106 GLN A CA 1
ATOM 856 C C . GLN A 1 106 ? -16.874 -2.340 8.778 1.00 98.12 106 GLN A C 1
ATOM 858 O O . GLN A 1 106 ? -16.489 -1.180 8.596 1.00 98.12 106 GLN A O 1
ATOM 863 N N . SER A 1 107 ? -17.819 -2.665 9.662 1.00 98.00 107 SER A N 1
ATOM 864 C CA . SER A 1 107 ? -18.522 -1.730 10.541 1.00 98.00 107 SER A CA 1
ATOM 865 C C . SER A 1 107 ? -17.818 -1.478 11.874 1.00 98.00 107 SER A C 1
ATOM 867 O O . SER A 1 107 ? -18.233 -0.566 12.588 1.00 98.00 107 SER A O 1
ATOM 869 N N . TYR A 1 108 ? -16.748 -2.221 12.181 1.00 98.31 108 TYR A N 1
ATOM 870 C CA . TYR A 1 108 ? -15.963 -2.048 13.400 1.00 98.31 108 TYR A CA 1
ATOM 871 C C . TYR A 1 108 ? -15.498 -0.597 13.533 1.00 98.31 108 TYR A C 1
ATOM 873 O O . TYR A 1 108 ? -14.838 -0.058 12.635 1.00 98.31 108 TYR A O 1
ATOM 881 N N . VAL A 1 109 ? -15.902 0.037 14.635 1.00 98.38 109 VAL A N 1
ATOM 882 C CA . VAL A 1 109 ? -15.599 1.433 14.951 1.00 98.38 109 VAL A CA 1
ATOM 883 C C . VAL A 1 109 ? -14.203 1.493 15.549 1.00 98.38 109 VAL A C 1
ATOM 885 O O . VAL A 1 109 ? -13.915 0.827 16.536 1.00 98.38 109 VAL A O 1
ATOM 888 N N . LEU A 1 110 ? -13.347 2.302 14.937 1.00 98.50 110 LEU A N 1
ATOM 889 C CA . LEU A 1 110 ? -11.970 2.490 15.364 1.00 98.50 110 LEU A CA 1
ATOM 890 C C . LEU A 1 110 ? -11.932 3.318 16.651 1.00 98.50 110 LEU A C 1
ATOM 892 O O . LEU A 1 110 ? -12.652 4.314 16.774 1.00 98.50 110 LEU A O 1
ATOM 896 N N . GLN A 1 111 ? -11.081 2.915 17.590 1.00 97.88 111 GLN A N 1
ATOM 897 C CA . GLN A 1 111 ? -10.925 3.575 18.885 1.00 97.88 111 GLN A CA 1
ATOM 898 C C . GLN A 1 111 ? -10.161 4.904 18.773 1.00 97.88 111 GLN A C 1
ATOM 900 O O . GLN A 1 111 ? -10.401 5.834 19.547 1.00 97.88 111 GLN A O 1
ATOM 905 N N . ARG A 1 112 ? -9.248 5.040 17.802 1.00 97.12 112 ARG A N 1
ATOM 906 C CA . ARG A 1 112 ? -8.573 6.313 17.508 1.00 97.12 112 ARG A CA 1
ATOM 907 C C . ARG A 1 112 ? -9.589 7.384 17.109 1.00 97.12 112 ARG A C 1
ATOM 909 O O . ARG A 1 112 ? -10.471 7.158 16.282 1.00 97.12 112 ARG A O 1
ATOM 916 N N . SER A 1 113 ? -9.400 8.601 17.624 1.00 97.56 113 SER A N 1
ATOM 917 C CA . SER A 1 113 ? -10.257 9.732 17.263 1.00 97.56 113 SER A CA 1
ATOM 918 C C . SER A 1 113 ? -10.186 10.041 15.766 1.00 97.56 113 SER A C 1
ATOM 920 O O . SER A 1 113 ? -9.144 9.891 15.114 1.00 97.56 113 SER A O 1
ATOM 922 N N . GLY A 1 114 ? -11.291 10.538 15.210 1.00 97.06 114 GLY A N 1
ATOM 923 C CA . GLY A 1 114 ? -11.331 10.913 13.805 1.00 97.06 114 GLY A CA 1
ATOM 924 C C . GLY A 1 114 ? -10.376 12.052 13.447 1.00 97.06 114 GLY A C 1
ATOM 925 O O . GLY A 1 114 ? -9.823 12.055 12.345 1.00 97.06 114 GLY A O 1
ATOM 926 N N . GLU A 1 115 ? -10.078 12.958 14.384 1.00 96.88 115 GLU A N 1
ATOM 927 C CA . GLU A 1 115 ? -9.035 13.976 14.214 1.00 96.88 115 GLU A CA 1
ATOM 928 C C . GLU A 1 115 ? -7.649 13.341 14.032 1.00 96.88 115 GLU A C 1
ATOM 930 O O . GLU A 1 115 ? -6.938 13.687 13.082 1.00 96.88 115 GLU A O 1
ATOM 935 N N . PHE A 1 116 ? -7.287 12.379 14.890 1.00 98.00 116 PHE A N 1
ATOM 936 C CA . PHE A 1 116 ? -6.009 11.674 14.806 1.00 98.00 116 PHE A CA 1
ATOM 937 C C . PHE A 1 116 ? -5.877 10.943 13.467 1.00 98.00 116 PHE A C 1
ATOM 939 O O . PHE A 1 116 ? -4.913 11.164 12.731 1.00 98.00 116 PHE A O 1
ATOM 946 N N . ILE A 1 117 ? -6.885 10.144 13.099 1.00 98.44 117 ILE A N 1
ATOM 947 C CA . ILE A 1 117 ? -6.894 9.394 11.835 1.00 98.44 117 ILE A CA 1
ATOM 948 C C . ILE A 1 117 ? -6.803 10.346 10.636 1.00 98.44 117 ILE A C 1
ATOM 950 O O . ILE A 1 117 ? -6.015 10.123 9.715 1.00 98.44 117 ILE A O 1
ATOM 954 N N . SER A 1 118 ? -7.551 11.451 10.651 1.00 97.19 118 SER A N 1
ATOM 955 C CA . SER A 1 118 ? -7.497 12.462 9.587 1.00 97.19 118 SER A CA 1
ATOM 956 C C . SER A 1 118 ? -6.119 13.136 9.505 1.00 97.19 118 SER A C 1
ATOM 958 O O . SER A 1 118 ? -5.652 13.482 8.417 1.00 97.19 118 SER A O 1
ATOM 960 N N . GLY A 1 119 ? -5.438 13.315 10.640 1.00 97.50 119 GLY A N 1
ATOM 961 C CA . GLY A 1 119 ? -4.037 13.730 10.708 1.00 97.50 119 GLY A CA 1
ATOM 962 C C . GLY A 1 119 ? -3.103 12.744 10.003 1.00 97.50 119 GLY A C 1
ATOM 963 O O . GLY A 1 119 ? -2.353 13.150 9.113 1.00 97.50 119 GLY A O 1
ATOM 964 N N . VAL A 1 120 ? -3.212 11.452 10.324 1.00 98.25 120 VAL A N 1
ATOM 965 C CA . VAL A 1 120 ? -2.410 10.387 9.698 1.00 98.25 120 VAL A CA 1
ATOM 966 C C . VAL A 1 120 ? -2.665 10.307 8.191 1.00 98.25 120 VAL A C 1
ATOM 968 O O . VAL A 1 120 ? -1.713 10.256 7.417 1.00 98.25 120 VAL A O 1
ATOM 971 N N . LEU A 1 121 ? -3.921 10.373 7.735 1.00 97.81 121 LEU A N 1
ATOM 972 C CA . LEU A 1 121 ? -4.245 10.353 6.301 1.00 97.81 121 LEU A CA 1
ATOM 973 C C . LEU A 1 121 ? -3.641 11.551 5.550 1.00 97.81 121 LEU A C 1
ATOM 975 O O . LEU A 1 121 ? -3.152 11.401 4.427 1.00 97.81 121 LEU A O 1
ATOM 979 N N . ARG A 1 122 ? -3.622 12.742 6.167 1.00 96.94 122 ARG A N 1
ATOM 980 C CA . ARG A 1 122 ? -2.936 13.918 5.604 1.00 96.94 122 ARG A CA 1
ATOM 981 C C . ARG A 1 122 ? -1.421 13.722 5.554 1.00 96.94 122 ARG A C 1
ATOM 983 O O . ARG A 1 122 ? -0.811 14.056 4.538 1.00 96.94 122 ARG A O 1
ATOM 990 N N . ALA A 1 123 ? -0.823 13.153 6.600 1.00 97.06 123 ALA A N 1
ATOM 991 C CA . ALA A 1 123 ? 0.605 12.842 6.628 1.00 97.06 123 ALA A CA 1
ATOM 992 C C . ALA A 1 123 ? 0.983 11.807 5.552 1.00 97.06 123 ALA A C 1
ATOM 994 O O . ALA A 1 123 ? 1.909 12.042 4.776 1.00 97.06 123 ALA A O 1
ATOM 995 N N . ALA A 1 124 ? 0.211 10.724 5.426 1.00 97.62 124 ALA A N 1
ATOM 996 C CA . ALA A 1 124 ? 0.391 9.694 4.405 1.00 97.62 124 ALA A CA 1
ATOM 997 C C . ALA A 1 124 ? 0.263 10.267 2.983 1.00 97.62 124 ALA A C 1
ATOM 999 O O . ALA A 1 124 ? 1.058 9.939 2.099 1.00 97.62 124 ALA A O 1
ATOM 1000 N N . ARG A 1 125 ? -0.685 11.188 2.756 1.00 96.62 125 ARG A N 1
ATOM 1001 C CA . ARG A 1 125 ? -0.796 11.921 1.487 1.00 96.62 125 ARG A CA 1
ATOM 1002 C C . ARG A 1 125 ? 0.451 12.756 1.197 1.00 96.62 125 ARG A C 1
ATOM 1004 O O . ARG A 1 125 ? 1.005 12.647 0.107 1.00 96.62 125 ARG A O 1
ATOM 1011 N N . ALA A 1 126 ? 0.904 13.559 2.159 1.00 96.31 126 ALA A N 1
ATOM 1012 C CA . ALA A 1 126 ? 2.085 14.404 1.990 1.00 96.31 126 ALA A CA 1
ATOM 1013 C C . ALA A 1 126 ? 3.352 13.570 1.728 1.00 96.31 126 ALA A C 1
ATOM 1015 O O . ALA A 1 126 ? 4.178 13.925 0.886 1.00 96.31 126 ALA A O 1
ATOM 1016 N N . GLN A 1 127 ? 3.495 12.432 2.408 1.00 95.94 127 GLN A N 1
ATOM 1017 C CA . GLN A 1 127 ? 4.561 11.470 2.146 1.00 95.94 127 GLN A CA 1
ATOM 1018 C C . GLN A 1 127 ? 4.468 10.899 0.726 1.00 95.94 127 GLN A C 1
ATOM 1020 O O . GLN A 1 127 ? 5.467 10.907 0.006 1.00 95.94 127 GLN A O 1
ATOM 1025 N N . SER A 1 128 ? 3.277 10.473 0.297 1.00 96.00 128 SER A N 1
ATOM 1026 C CA . SER A 1 128 ? 3.046 9.961 -1.061 1.00 96.00 128 SER A CA 1
ATOM 1027 C C . SER A 1 128 ? 3.483 10.971 -2.115 1.00 96.00 128 SER A C 1
ATOM 1029 O O . SER A 1 128 ? 4.181 10.621 -3.062 1.00 96.00 128 SER A O 1
ATOM 1031 N N . GLU A 1 129 ? 3.117 12.243 -1.944 1.00 96.19 129 GLU A N 1
ATOM 1032 C CA . GLU A 1 129 ? 3.481 13.326 -2.863 1.00 96.19 129 GLU A CA 1
ATOM 1033 C C . GLU A 1 129 ? 5.007 13.491 -2.978 1.00 96.19 129 GLU A C 1
ATOM 1035 O O . GLU A 1 129 ? 5.535 13.598 -4.091 1.00 96.19 129 GLU A O 1
ATOM 1040 N N . ARG A 1 130 ? 5.734 13.423 -1.852 1.00 96.75 130 ARG A N 1
ATOM 1041 C CA . ARG A 1 130 ? 7.209 13.450 -1.837 1.00 96.75 130 ARG A CA 1
ATOM 1042 C C . ARG A 1 130 ? 7.809 12.236 -2.545 1.00 96.75 130 ARG A C 1
ATOM 1044 O O . ARG A 1 130 ? 8.736 12.383 -3.343 1.00 96.75 130 ARG A O 1
ATOM 1051 N N . GLU A 1 131 ? 7.283 11.042 -2.279 1.00 95.81 131 GLU A N 1
ATOM 1052 C CA . GLU A 1 131 ? 7.744 9.804 -2.913 1.00 95.81 131 GLU A CA 1
ATOM 1053 C C . GLU A 1 131 ? 7.520 9.841 -4.425 1.00 95.81 131 GLU A C 1
ATOM 1055 O O . GLU A 1 131 ? 8.450 9.593 -5.189 1.00 95.81 131 GLU A O 1
ATOM 1060 N N . ILE A 1 132 ? 6.331 10.240 -4.874 1.00 96.50 132 ILE A N 1
ATOM 1061 C CA . ILE A 1 132 ? 5.993 10.412 -6.291 1.00 96.50 132 ILE A CA 1
ATOM 1062 C C . ILE A 1 132 ? 6.965 11.382 -6.969 1.00 96.50 132 ILE A C 1
ATOM 1064 O O . ILE A 1 132 ? 7.476 11.089 -8.052 1.00 96.50 132 ILE A O 1
ATOM 1068 N N . GLN A 1 133 ? 7.262 12.523 -6.342 1.00 97.12 133 GLN A N 1
ATOM 1069 C CA . GLN A 1 133 ? 8.210 13.484 -6.900 1.00 97.12 133 GLN A CA 1
ATOM 1070 C C . GLN A 1 133 ? 9.612 12.874 -7.045 1.00 97.12 133 GLN A C 1
ATOM 1072 O O . GLN A 1 133 ? 10.267 13.056 -8.076 1.00 97.12 133 GLN A O 1
ATOM 1077 N N . ARG A 1 134 ? 10.068 12.118 -6.039 1.00 97.44 134 ARG A N 1
ATOM 1078 C CA . ARG A 1 134 ? 11.345 11.396 -6.089 1.00 97.44 134 ARG A CA 1
ATOM 1079 C C . ARG A 1 134 ? 11.351 10.357 -7.213 1.00 97.44 134 ARG A C 1
ATOM 1081 O O . ARG A 1 134 ? 12.271 10.369 -8.027 1.00 97.44 134 ARG A O 1
ATOM 1088 N N . TYR A 1 135 ? 10.321 9.518 -7.307 1.00 97.56 135 TYR A N 1
ATOM 1089 C CA . TYR A 1 135 ? 10.232 8.477 -8.332 1.00 97.56 135 TYR A CA 1
ATOM 1090 C C . TYR A 1 135 ? 10.112 9.039 -9.749 1.00 97.56 135 TYR A C 1
ATOM 1092 O O . TYR A 1 135 ? 10.619 8.422 -10.680 1.00 97.56 135 TYR A O 1
ATOM 1100 N N . SER A 1 136 ? 9.540 10.231 -9.931 1.00 98.06 136 SER A N 1
ATOM 1101 C CA . SER A 1 136 ? 9.526 10.913 -11.232 1.00 98.06 136 SER A CA 1
ATOM 1102 C C . SER A 1 136 ? 10.939 11.294 -11.699 1.00 98.06 136 SER A C 1
ATOM 1104 O O . SER A 1 136 ? 11.288 11.112 -12.870 1.00 98.06 136 SER A O 1
ATOM 1106 N N . ARG A 1 137 ? 11.800 11.748 -10.777 1.00 97.81 137 ARG A N 1
ATOM 1107 C CA . ARG A 1 137 ? 13.223 11.985 -11.074 1.00 97.81 137 ARG A CA 1
ATOM 1108 C C . ARG A 1 137 ? 13.951 10.670 -11.359 1.00 97.81 137 ARG A C 1
ATOM 1110 O O . ARG A 1 137 ? 14.718 10.601 -12.316 1.00 97.81 137 ARG A O 1
ATOM 1117 N N . THR A 1 138 ? 13.666 9.625 -10.578 1.00 98.00 138 THR A N 1
ATOM 1118 C CA . THR A 1 138 ? 14.213 8.275 -10.786 1.00 98.00 138 THR A CA 1
ATOM 1119 C C . THR A 1 138 ? 13.844 7.710 -12.158 1.00 98.00 138 THR A C 1
ATOM 1121 O O . THR A 1 138 ? 14.725 7.227 -12.856 1.00 98.00 138 THR A O 1
ATOM 1124 N N . GLU A 1 139 ? 12.587 7.830 -12.594 1.00 98.38 139 GLU A N 1
ATOM 1125 C CA . GLU A 1 139 ? 12.138 7.407 -13.929 1.00 98.38 139 GLU A CA 1
ATOM 1126 C C . GLU A 1 139 ? 12.971 8.071 -15.035 1.00 98.38 139 GLU A C 1
ATOM 1128 O O . GLU A 1 139 ? 13.415 7.404 -15.967 1.00 98.38 139 GLU A O 1
ATOM 1133 N N . THR A 1 140 ? 13.215 9.380 -14.914 1.00 98.06 140 THR A N 1
ATOM 1134 C CA . THR A 1 140 ? 14.011 10.138 -15.891 1.00 98.06 140 THR A CA 1
ATOM 1135 C C . THR A 1 140 ? 15.461 9.651 -15.938 1.00 98.06 140 THR A C 1
ATOM 1137 O O . THR A 1 140 ? 16.017 9.492 -17.023 1.00 98.06 140 THR A O 1
ATOM 1140 N N . GLY A 1 141 ? 16.071 9.398 -14.775 1.00 98.25 141 GLY A N 1
ATOM 1141 C CA . GLY A 1 141 ? 17.425 8.844 -14.683 1.00 98.25 141 GLY A CA 1
ATOM 1142 C C . GLY A 1 141 ? 17.520 7.457 -15.316 1.00 98.25 141 GLY A C 1
ATOM 1143 O O . GLY A 1 141 ? 18.322 7.250 -16.219 1.00 98.25 141 GLY A O 1
ATOM 1144 N N . LEU A 1 142 ? 16.611 6.556 -14.940 1.00 98.19 142 LEU A N 1
ATOM 1145 C CA . LEU A 1 142 ? 16.568 5.188 -15.461 1.00 98.19 142 LEU A CA 1
ATOM 1146 C C . LEU A 1 142 ? 16.363 5.142 -16.976 1.00 98.19 142 LEU A C 1
ATOM 1148 O O . LEU A 1 142 ? 16.979 4.322 -17.650 1.00 98.19 142 LEU A O 1
ATOM 1152 N N . LYS A 1 143 ? 15.534 6.032 -17.538 1.00 98.00 143 LYS A N 1
ATOM 1153 C CA . LYS A 1 143 ? 15.365 6.141 -18.996 1.00 98.00 143 LYS A CA 1
ATOM 1154 C C . LYS A 1 143 ? 16.682 6.514 -19.693 1.00 98.00 143 LYS A C 1
ATOM 1156 O O . LYS A 1 143 ? 17.007 5.891 -20.697 1.00 98.00 143 LYS A O 1
ATOM 1161 N N . ARG A 1 144 ? 17.475 7.437 -19.132 1.00 97.94 144 ARG A N 1
ATOM 1162 C CA . ARG A 1 144 ? 18.812 7.795 -19.656 1.00 97.94 144 ARG A CA 1
ATOM 1163 C C . ARG A 1 144 ? 19.826 6.661 -19.506 1.00 97.94 144 ARG A C 1
ATOM 1165 O O . ARG A 1 144 ? 20.634 6.437 -20.402 1.00 97.94 144 ARG A O 1
ATOM 1172 N N . ASP A 1 145 ? 19.793 5.934 -18.395 1.00 97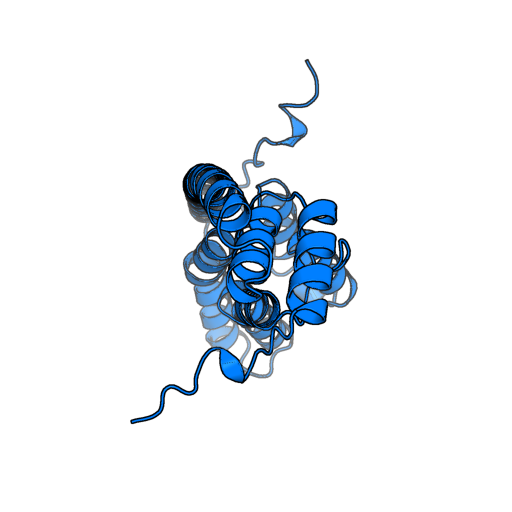.88 145 ASP A N 1
ATOM 1173 C CA . ASP A 1 145 ? 20.689 4.790 -18.194 1.00 97.88 145 ASP A CA 1
ATOM 1174 C C . ASP A 1 145 ? 20.361 3.657 -19.177 1.00 97.88 145 ASP A C 1
ATOM 1176 O O . ASP A 1 145 ? 21.261 3.032 -19.736 1.00 97.88 145 ASP A O 1
ATOM 1180 N N . LEU A 1 146 ? 19.077 3.460 -19.486 1.00 97.75 146 LEU A N 1
ATOM 1181 C CA . LEU A 1 146 ? 18.611 2.511 -20.498 1.00 97.75 146 LEU A CA 1
ATOM 1182 C C . LEU A 1 146 ? 18.960 2.910 -21.939 1.00 97.75 146 LEU A C 1
ATOM 1184 O O . LEU A 1 146 ? 19.053 2.023 -22.785 1.00 97.75 146 LEU A O 1
ATOM 1188 N N . GLU A 1 147 ? 19.180 4.192 -22.244 1.00 97.25 147 GLU A N 1
ATOM 1189 C CA . GLU A 1 147 ? 19.726 4.605 -23.549 1.00 97.25 147 GLU A CA 1
ATOM 1190 C C . GLU A 1 147 ? 21.155 4.076 -23.743 1.00 97.25 147 GLU A C 1
ATOM 1192 O O . GLU A 1 147 ? 21.526 3.677 -24.845 1.00 97.25 147 GLU A O 1
ATOM 1197 N N . LYS A 1 148 ? 21.940 4.018 -22.660 1.00 97.50 148 LYS A N 1
ATOM 1198 C CA . LYS A 1 148 ? 23.324 3.514 -22.665 1.00 97.50 148 LYS A CA 1
ATOM 1199 C C . LYS A 1 148 ? 23.385 1.991 -22.537 1.00 97.50 148 LYS A C 1
ATOM 1201 O O . LYS A 1 148 ? 24.192 1.347 -23.203 1.00 97.50 148 LYS A O 1
ATOM 1206 N N . SER A 1 149 ? 22.505 1.422 -21.716 1.00 96.00 149 SER A N 1
ATOM 1207 C CA . SER A 1 149 ? 22.469 -0.002 -21.367 1.00 96.00 149 SER A CA 1
ATOM 1208 C C . SER A 1 149 ? 21.087 -0.618 -21.643 1.00 96.00 149 SER A C 1
ATOM 1210 O O . SER A 1 149 ? 20.424 -1.115 -20.731 1.00 96.00 149 SER A O 1
ATOM 1212 N N . PRO A 1 150 ? 20.623 -0.663 -22.908 1.00 96.19 150 PRO A N 1
ATOM 1213 C CA . PRO A 1 150 ? 19.243 -1.042 -23.245 1.00 96.19 150 PRO A CA 1
ATOM 1214 C C . PRO A 1 150 ? 18.892 -2.506 -22.953 1.00 96.19 150 PRO A C 1
ATOM 1216 O O . PRO A 1 150 ? 17.712 -2.878 -22.979 1.00 96.19 150 PRO A O 1
ATOM 1219 N N . LYS A 1 151 ? 19.904 -3.347 -22.714 1.00 96.62 151 LYS A N 1
ATOM 1220 C CA . LYS A 1 151 ? 19.774 -4.784 -22.445 1.00 96.62 151 LYS A CA 1
ATOM 1221 C C . LYS A 1 151 ? 19.921 -5.142 -20.964 1.00 96.62 151 LYS A C 1
ATOM 1223 O O . LYS A 1 151 ? 19.901 -6.327 -20.659 1.00 96.62 151 LYS A O 1
ATOM 1228 N N . ASP A 1 152 ? 20.055 -4.164 -20.069 1.00 95.69 152 ASP A N 1
ATOM 1229 C CA . ASP A 1 152 ? 20.182 -4.423 -18.635 1.00 95.69 152 ASP A CA 1
ATOM 1230 C C . ASP A 1 152 ? 18.815 -4.799 -18.020 1.00 95.69 152 ASP A C 1
ATOM 1232 O O . ASP A 1 152 ? 17.927 -3.943 -17.932 1.00 95.69 152 ASP A O 1
ATOM 1236 N N . PRO A 1 153 ? 18.602 -6.065 -17.606 1.00 95.88 153 PRO A N 1
ATOM 1237 C CA . PRO A 1 153 ? 17.331 -6.499 -17.034 1.00 95.88 153 PRO A CA 1
ATOM 1238 C C . PRO A 1 153 ? 16.991 -5.809 -15.707 1.00 95.88 153 PRO A C 1
ATOM 1240 O O . PRO A 1 153 ? 15.806 -5.661 -15.398 1.00 95.88 153 PRO A O 1
ATOM 1243 N N . GLU A 1 154 ? 17.989 -5.386 -14.928 1.00 94.88 154 GLU A N 1
ATOM 1244 C CA . GLU A 1 154 ? 17.768 -4.753 -13.630 1.00 94.88 154 GLU A CA 1
ATOM 1245 C C . GLU A 1 154 ? 17.290 -3.312 -13.800 1.00 94.88 154 GLU A C 1
ATOM 1247 O O . GLU A 1 154 ? 16.316 -2.921 -13.159 1.00 94.88 154 GLU A O 1
ATOM 1252 N N . LEU A 1 155 ? 17.857 -2.556 -14.749 1.00 96.50 155 LEU A N 1
ATOM 1253 C CA . LEU A 1 155 ? 17.357 -1.214 -15.077 1.00 96.50 155 LEU A CA 1
ATOM 1254 C C . LEU A 1 155 ? 15.892 -1.241 -15.543 1.00 96.50 155 LEU A C 1
ATOM 1256 O O . LEU A 1 155 ? 15.100 -0.384 -15.148 1.00 96.50 155 LEU A O 1
ATOM 1260 N N . TRP A 1 156 ? 15.487 -2.250 -16.325 1.00 97.56 156 TRP A N 1
ATOM 1261 C CA . TRP A 1 156 ? 14.079 -2.424 -16.707 1.00 97.56 156 TRP A CA 1
ATOM 1262 C C . TRP A 1 156 ? 13.178 -2.758 -15.509 1.00 97.56 156 TRP A C 1
ATOM 1264 O O . TRP A 1 156 ? 12.049 -2.264 -15.440 1.00 97.56 156 TRP A O 1
ATOM 1274 N N . ASN A 1 157 ? 13.654 -3.556 -14.547 1.00 96.31 157 ASN A N 1
ATOM 1275 C CA . ASN A 1 157 ? 12.905 -3.849 -13.323 1.00 96.31 157 ASN A CA 1
ATOM 1276 C C . ASN A 1 157 ? 12.794 -2.624 -12.399 1.00 96.31 157 ASN A C 1
ATOM 1278 O O . ASN A 1 157 ? 11.710 -2.341 -11.887 1.00 96.31 157 ASN A O 1
ATOM 1282 N N . GLN A 1 158 ? 13.869 -1.857 -12.230 1.00 96.62 158 GLN A N 1
ATOM 1283 C CA . GLN A 1 158 ? 13.845 -0.602 -11.477 1.00 96.62 158 GLN A CA 1
ATOM 1284 C C . GLN A 1 158 ? 12.906 0.415 -12.131 1.00 96.62 158 GLN A C 1
ATOM 1286 O O . GLN A 1 158 ? 12.116 1.062 -11.439 1.00 96.62 158 GLN A O 1
ATOM 1291 N N . LEU A 1 159 ? 12.921 0.505 -13.468 1.00 98.12 159 LEU A N 1
ATOM 1292 C CA . LEU A 1 159 ? 12.017 1.381 -14.210 1.00 98.12 159 LEU A CA 1
ATOM 1293 C C . LEU A 1 159 ? 10.564 0.959 -13.994 1.00 98.12 159 LEU A C 1
ATOM 1295 O O . LEU A 1 159 ? 9.728 1.811 -13.705 1.00 98.12 159 LEU A O 1
ATOM 1299 N N . ARG A 1 160 ? 10.263 -0.345 -14.048 1.00 97.00 160 ARG A N 1
ATOM 1300 C CA . ARG A 1 160 ? 8.933 -0.867 -13.701 1.00 97.00 160 ARG A CA 1
ATOM 1301 C C . ARG A 1 160 ? 8.486 -0.408 -12.316 1.00 97.00 160 ARG A C 1
ATOM 1303 O O . ARG A 1 160 ? 7.353 0.045 -12.187 1.00 97.00 160 ARG A O 1
ATOM 1310 N N . LEU A 1 161 ? 9.327 -0.556 -11.292 1.00 96.50 161 LEU A N 1
ATOM 1311 C CA . LEU A 1 161 ? 8.971 -0.191 -9.916 1.00 96.50 161 LEU A CA 1
ATOM 1312 C C . LEU A 1 161 ? 8.675 1.309 -9.795 1.00 96.50 161 LEU A C 1
ATOM 1314 O O . LEU A 1 161 ? 7.655 1.690 -9.220 1.00 96.50 161 LEU A O 1
ATOM 1318 N N . ALA A 1 162 ? 9.514 2.153 -10.404 1.00 97.62 162 ALA A N 1
ATOM 1319 C CA . ALA A 1 162 ? 9.289 3.594 -10.443 1.00 97.62 162 ALA A CA 1
ATOM 1320 C C . ALA A 1 162 ? 7.972 3.939 -11.158 1.00 97.62 162 ALA A C 1
ATOM 1322 O O . ALA A 1 162 ? 7.145 4.668 -10.614 1.00 97.62 162 ALA A O 1
ATOM 1323 N N . LEU A 1 163 ? 7.733 3.364 -12.340 1.00 97.25 163 LEU A N 1
ATOM 1324 C CA . LEU A 1 163 ? 6.499 3.562 -13.105 1.00 97.25 163 LEU A CA 1
ATOM 1325 C C . LEU A 1 163 ? 5.259 3.096 -12.334 1.00 97.25 163 LEU A C 1
ATOM 1327 O O . LEU A 1 163 ? 4.226 3.761 -12.379 1.00 97.25 163 LEU A O 1
ATOM 1331 N N . TRP A 1 164 ? 5.360 1.992 -11.592 1.00 96.06 164 TRP A N 1
ATOM 1332 C CA . TRP A 1 164 ? 4.267 1.474 -10.775 1.00 96.06 164 TRP A CA 1
ATOM 1333 C C . TRP A 1 164 ? 3.858 2.449 -9.669 1.00 96.06 164 TRP A C 1
ATOM 1335 O O . TRP A 1 164 ? 2.674 2.745 -9.516 1.00 96.06 164 TRP A O 1
ATOM 1345 N N . ILE A 1 165 ? 4.834 2.995 -8.937 1.00 95.44 165 ILE A N 1
ATOM 1346 C CA . ILE A 1 165 ? 4.594 3.991 -7.879 1.00 95.44 165 ILE A CA 1
ATOM 1347 C C . ILE A 1 165 ? 4.053 5.301 -8.472 1.00 95.44 165 ILE A C 1
ATOM 1349 O O . ILE A 1 165 ? 3.231 5.986 -7.865 1.00 95.44 165 ILE A O 1
ATOM 1353 N N . LEU A 1 166 ? 4.448 5.624 -9.704 1.00 96.12 166 LEU A N 1
ATOM 1354 C CA . LEU A 1 166 ? 3.913 6.752 -10.461 1.00 96.12 166 LEU A CA 1
ATOM 1355 C C . LEU A 1 166 ? 2.520 6.501 -11.059 1.00 96.12 166 LEU A C 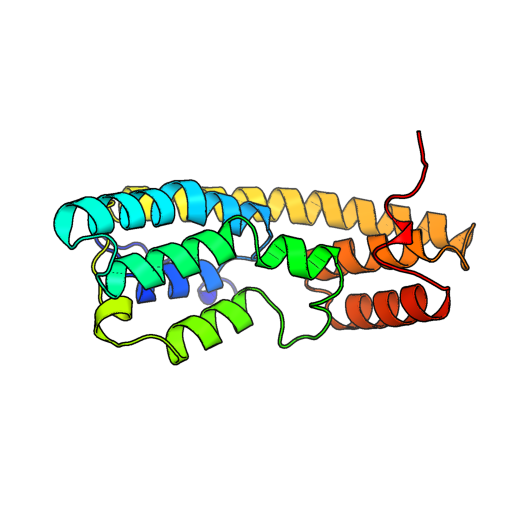1
ATOM 1357 O O . LEU A 1 166 ? 1.987 7.416 -11.684 1.00 96.12 166 LEU A O 1
ATOM 1361 N N . GLU A 1 167 ? 1.919 5.328 -10.833 1.00 94.69 167 GLU A N 1
ATOM 1362 C CA . GLU A 1 167 ? 0.622 4.886 -1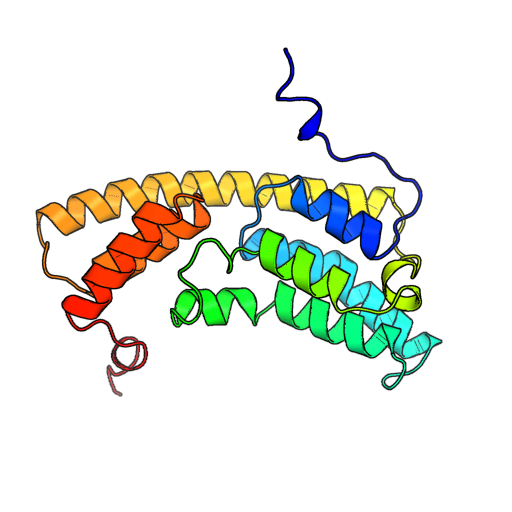1.377 1.00 94.69 167 GLU A CA 1
ATOM 1363 C C . GLU A 1 167 ? 0.598 4.743 -12.910 1.00 94.69 167 GLU A C 1
ATOM 1365 O O . GLU A 1 167 ? -0.457 4.646 -13.539 1.00 94.69 167 GLU A O 1
ATOM 1370 N N . LYS A 1 168 ? 1.775 4.658 -13.536 1.00 95.25 168 LYS A N 1
ATOM 1371 C CA . LYS A 1 168 ? 1.953 4.388 -14.968 1.00 95.25 168 LYS A CA 1
ATOM 1372 C C . LYS A 1 168 ? 1.936 2.879 -15.224 1.00 95.25 168 LYS A C 1
ATOM 1374 O O . LYS A 1 168 ? 2.916 2.289 -15.673 1.00 95.25 168 LYS A O 1
ATOM 1379 N N . TYR A 1 169 ? 0.822 2.230 -14.888 1.00 93.75 169 TYR A N 1
ATOM 1380 C CA . TYR A 1 169 ? 0.735 0.766 -14.807 1.00 93.75 169 TYR A CA 1
ATOM 1381 C C . TYR A 1 169 ? 0.960 0.035 -16.137 1.00 93.75 169 TYR A C 1
ATOM 1383 O O . TYR A 1 169 ? 1.523 -1.060 -16.137 1.00 93.75 169 TYR A O 1
ATOM 1391 N N . ASP A 1 170 ? 0.544 0.620 -17.264 1.00 92.94 170 ASP A N 1
ATOM 1392 C CA . ASP A 1 170 ? 0.778 0.019 -18.584 1.00 92.94 170 ASP A CA 1
ATOM 1393 C C . ASP A 1 170 ? 2.272 0.023 -18.925 1.00 92.94 170 ASP A C 1
ATOM 1395 O O . ASP A 1 170 ? 2.839 -1.024 -19.230 1.00 92.94 170 ASP A O 1
ATOM 1399 N N . GLU A 1 171 ? 2.940 1.171 -18.769 1.00 95.88 171 GLU A N 1
ATOM 1400 C CA . GLU A 1 171 ? 4.390 1.279 -18.970 1.00 95.88 171 GLU A CA 1
ATOM 1401 C C . GLU A 1 171 ? 5.156 0.374 -17.993 1.00 95.88 171 GLU A C 1
ATOM 1403 O O . GLU A 1 171 ? 6.119 -0.282 -18.386 1.00 95.88 171 GLU A O 1
ATOM 1408 N N . ALA A 1 172 ? 4.713 0.283 -16.732 1.00 96.31 172 ALA A N 1
ATOM 1409 C CA . ALA A 1 172 ? 5.306 -0.617 -15.746 1.00 96.31 172 ALA A CA 1
ATOM 1410 C C . ALA A 1 172 ? 5.193 -2.088 -16.183 1.00 96.31 172 ALA A C 1
ATOM 1412 O O . ALA A 1 172 ? 6.159 -2.847 -16.080 1.00 96.31 172 ALA A O 1
ATOM 1413 N N . SER A 1 173 ? 4.034 -2.486 -16.716 1.00 94.44 173 SER A N 1
ATOM 1414 C CA . SER A 1 173 ? 3.800 -3.841 -17.229 1.00 94.44 173 SER A CA 1
ATOM 1415 C C . SER A 1 173 ? 4.728 -4.163 -18.403 1.00 94.44 173 SER A C 1
ATOM 1417 O O . SER A 1 173 ? 5.325 -5.240 -18.442 1.00 94.44 173 SER A O 1
ATOM 1419 N N . GLU A 1 174 ? 4.897 -3.228 -19.340 1.00 95.12 174 GLU A N 1
ATOM 1420 C CA . GLU A 1 174 ? 5.801 -3.396 -20.484 1.00 95.12 174 GLU A CA 1
ATOM 1421 C C . GLU A 1 174 ? 7.275 -3.437 -20.062 1.00 95.12 174 GLU A C 1
ATOM 1423 O O . GLU A 1 174 ? 8.025 -4.314 -20.502 1.00 95.12 174 GLU A O 1
ATOM 1428 N N . ALA A 1 175 ? 7.685 -2.561 -19.140 1.00 96.69 175 ALA A N 1
ATOM 1429 C CA . ALA A 1 175 ? 9.022 -2.594 -18.558 1.00 96.69 175 ALA A CA 1
ATOM 1430 C C . ALA A 1 175 ? 9.296 -3.941 -17.868 1.00 96.69 175 ALA A C 1
ATOM 1432 O O . ALA A 1 175 ? 10.374 -4.512 -18.041 1.00 96.69 175 ALA A O 1
ATOM 1433 N N . PHE A 1 176 ? 8.305 -4.516 -17.175 1.00 95.50 176 PHE A N 1
ATOM 1434 C CA . PHE A 1 176 ? 8.452 -5.835 -16.560 1.00 95.50 176 PHE A CA 1
ATOM 1435 C C . PHE A 1 176 ? 8.633 -6.957 -17.575 1.00 95.50 176 PHE A C 1
ATOM 1437 O O . PHE A 1 176 ? 9.518 -7.798 -17.419 1.00 95.50 176 PHE A O 1
ATOM 1444 N N . LYS A 1 177 ? 7.808 -6.970 -18.630 1.00 95.12 177 LYS A N 1
ATOM 1445 C CA . LYS A 1 177 ? 7.926 -7.948 -19.720 1.00 95.12 177 LYS A CA 1
ATOM 1446 C C . LYS A 1 177 ? 9.316 -7.882 -20.344 1.00 95.12 177 LYS A C 1
ATOM 1448 O O . LYS A 1 177 ? 9.920 -8.922 -20.606 1.00 95.12 177 LYS A O 1
ATOM 1453 N N . LYS A 1 178 ? 9.848 -6.671 -20.536 1.00 96.19 178 LYS A N 1
ATOM 1454 C CA . LYS A 1 178 ? 11.197 -6.463 -21.066 1.00 96.19 178 LYS A CA 1
ATOM 1455 C C . LYS A 1 178 ? 12.280 -6.945 -20.100 1.00 96.19 178 LYS A C 1
ATOM 1457 O O . LYS A 1 178 ? 13.154 -7.689 -20.534 1.00 96.19 178 LYS A O 1
ATOM 1462 N N . ALA A 1 179 ? 12.174 -6.624 -18.809 1.00 96.50 179 ALA A N 1
ATOM 1463 C CA . ALA A 1 179 ? 13.069 -7.138 -17.771 1.00 96.50 179 ALA A CA 1
ATOM 1464 C C . ALA A 1 179 ? 13.102 -8.676 -17.780 1.00 96.50 179 ALA A C 1
ATOM 1466 O O . ALA A 1 179 ? 14.169 -9.279 -17.871 1.00 96.50 179 ALA A O 1
ATOM 1467 N N . LYS A 1 180 ? 11.928 -9.323 -17.782 1.00 95.00 180 LYS A N 1
ATOM 1468 C CA . LYS A 1 180 ? 11.797 -10.786 -17.849 1.00 95.00 180 LYS A CA 1
ATOM 1469 C C . LYS A 1 180 ? 12.403 -11.375 -19.122 1.00 95.00 180 LYS A C 1
ATOM 1471 O O . LYS A 1 180 ? 13.145 -12.348 -19.035 1.00 95.00 180 LYS A O 1
ATOM 1476 N N . LYS A 1 181 ? 12.153 -10.767 -20.286 1.00 96.38 181 LYS A N 1
ATOM 1477 C CA . LYS A 1 181 ? 12.739 -11.193 -21.569 1.00 96.38 181 LYS A CA 1
ATOM 1478 C C . LYS A 1 181 ? 14.269 -11.093 -21.578 1.00 96.38 181 LYS A C 1
ATOM 1480 O O . LYS A 1 181 ? 14.923 -11.897 -22.233 1.00 96.38 181 LYS A O 1
ATOM 1485 N N . LEU A 1 182 ? 14.828 -10.125 -20.855 1.00 96.00 182 LEU A N 1
ATOM 1486 C CA . LEU A 1 182 ? 16.271 -9.914 -20.708 1.00 96.00 182 LEU A CA 1
ATOM 1487 C C . LEU A 1 182 ? 16.895 -10.736 -19.564 1.00 96.00 182 LEU A C 1
ATOM 1489 O O . LEU A 1 182 ? 18.085 -10.604 -19.300 1.00 96.00 182 LEU A O 1
ATOM 1493 N N . GLY A 1 183 ? 16.120 -11.603 -18.904 1.00 93.56 183 GLY A N 1
ATOM 1494 C CA . GLY A 1 183 ? 16.628 -12.525 -17.888 1.00 93.56 183 GLY A CA 1
ATOM 1495 C C . GLY A 1 183 ? 16.541 -12.017 -16.449 1.00 93.56 183 GLY A C 1
ATOM 1496 O O . GLY A 1 183 ? 17.253 -12.535 -15.590 1.00 93.56 183 GLY A O 1
ATOM 1497 N N . TRP A 1 184 ? 15.679 -11.035 -16.159 1.00 93.50 184 TRP A N 1
ATOM 1498 C CA . TRP A 1 184 ? 15.415 -10.631 -14.779 1.00 93.50 184 TRP A CA 1
ATOM 1499 C C . TRP A 1 184 ? 14.824 -11.790 -13.965 1.00 93.50 184 TRP A C 1
ATOM 1501 O O . TRP A 1 184 ? 13.752 -12.331 -14.272 1.00 93.50 184 TRP A O 1
ATOM 1511 N N . ASP A 1 185 ? 15.497 -12.126 -12.871 1.00 85.75 185 ASP A N 1
ATOM 1512 C CA . ASP A 1 185 ? 15.076 -13.143 -11.919 1.00 85.75 185 ASP A CA 1
ATOM 1513 C C . ASP A 1 185 ? 15.197 -12.590 -10.497 1.00 85.75 185 ASP A C 1
ATOM 1515 O O . ASP A 1 185 ? 16.240 -12.056 -10.116 1.00 85.75 185 ASP A O 1
ATOM 1519 N N . LYS A 1 186 ? 14.141 -12.790 -9.701 1.00 77.69 186 LYS A N 1
ATOM 1520 C CA . LYS A 1 186 ? 14.076 -12.420 -8.284 1.00 77.69 186 LYS A CA 1
ATOM 1521 C C . LYS A 1 186 ? 15.196 -13.054 -7.452 1.00 77.69 186 LYS A C 1
ATOM 1523 O O . LYS A 1 186 ? 15.556 -12.523 -6.410 1.00 77.69 186 LYS A O 1
ATOM 1528 N N . LYS A 1 187 ? 15.729 -14.205 -7.887 1.00 67.19 187 LYS A N 1
ATOM 1529 C CA . LYS A 1 187 ? 16.831 -14.901 -7.202 1.00 67.19 187 LYS A CA 1
ATOM 1530 C C . LYS A 1 187 ? 18.199 -14.300 -7.527 1.00 67.19 187 LYS A C 1
ATOM 1532 O O . LYS A 1 187 ? 19.077 -14.295 -6.675 1.00 67.19 187 LYS A O 1
ATOM 1537 N N . ARG A 1 188 ? 18.379 -13.751 -8.734 1.00 58.16 188 ARG A N 1
ATOM 1538 C CA . ARG A 1 188 ? 19.652 -13.141 -9.162 1.00 58.16 188 ARG A CA 1
ATOM 1539 C C . ARG A 1 188 ? 19.919 -11.797 -8.488 1.00 58.16 188 ARG A C 1
ATOM 1541 O O . ARG A 1 188 ? 21.068 -11.380 -8.413 1.00 58.16 188 ARG A O 1
ATOM 1548 N N . THR A 1 189 ? 18.882 -11.158 -7.949 1.00 53.91 189 THR A N 1
ATOM 1549 C CA . THR A 1 189 ? 18.974 -9.891 -7.210 1.00 53.91 189 THR A CA 1
ATOM 1550 C C . THR A 1 189 ? 19.674 -10.033 -5.847 1.00 53.91 189 THR A C 1
ATOM 1552 O O . THR A 1 189 ? 20.024 -9.025 -5.243 1.00 53.91 189 THR A O 1
ATOM 1555 N N . LYS A 1 190 ? 19.958 -11.265 -5.388 1.00 53.88 190 LYS A N 1
ATOM 1556 C CA . LYS A 1 190 ? 20.910 -11.577 -4.308 1.00 53.88 190 LYS A CA 1
ATOM 1557 C C . LYS A 1 190 ? 21.601 -12.928 -4.551 1.00 53.88 190 LYS A C 1
ATOM 1559 O O . LYS A 1 190 ? 21.214 -13.930 -3.968 1.00 53.88 190 LYS A O 1
ATOM 1564 N N . THR A 1 191 ? 22.669 -12.921 -5.344 1.00 39.47 191 THR A N 1
ATOM 1565 C CA . THR A 1 191 ? 23.828 -13.822 -5.161 1.00 39.47 191 THR A CA 1
ATOM 1566 C C . THR A 1 191 ? 25.073 -13.168 -5.761 1.00 39.47 191 THR A C 1
ATOM 1568 O O . THR A 1 191 ? 25.575 -13.563 -6.805 1.00 39.47 191 THR A O 1
ATOM 1571 N N . ILE A 1 192 ? 25.550 -12.130 -5.084 1.00 39.50 192 ILE A N 1
ATOM 1572 C CA . ILE A 1 192 ? 26.964 -12.038 -4.715 1.00 39.50 192 ILE A CA 1
ATOM 1573 C C . ILE A 1 192 ? 26.867 -12.104 -3.179 1.00 39.50 192 ILE A C 1
ATOM 1575 O O . ILE A 1 192 ? 26.378 -11.161 -2.574 1.00 39.50 192 ILE A O 1
ATOM 1579 N N . GLY A 1 193 ? 26.984 -13.239 -2.490 1.00 40.91 193 GLY A N 1
ATOM 1580 C CA . GLY A 1 193 ? 27.911 -14.339 -2.707 1.00 40.91 193 GLY A CA 1
ATOM 1581 C C . GLY A 1 193 ? 29.208 -14.022 -1.968 1.00 40.91 193 GLY A C 1
ATOM 1582 O O . GLY A 1 193 ? 30.158 -13.650 -2.640 1.00 40.91 193 GLY A O 1
ATOM 1583 N N . THR A 1 194 ? 29.156 -14.157 -0.631 1.00 39.84 194 THR A N 1
ATOM 1584 C CA . THR A 1 194 ? 30.226 -14.068 0.395 1.00 39.84 194 THR A CA 1
ATOM 1585 C C . THR A 1 194 ? 30.999 -12.763 0.523 1.00 39.84 194 THR A C 1
ATOM 1587 O O . THR A 1 194 ? 31.751 -12.424 -0.412 1.00 39.84 194 THR A O 1
#

Radius of gyration: 18.78 Å; chains: 1; bounding box: 50×39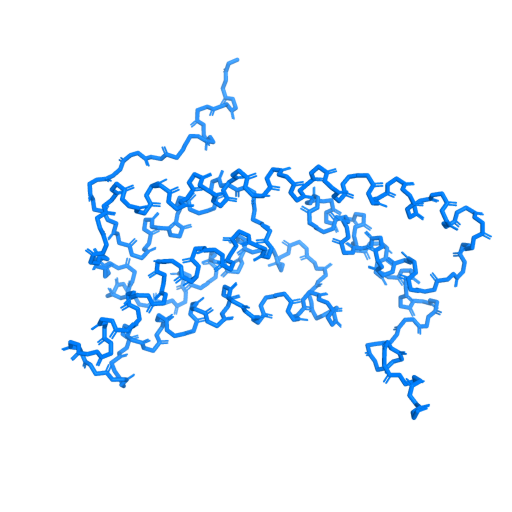×48 Å

pLDDT: mean 91.98, std 13.61, range [37.16, 98.69]

Secondary structure (DSSP, 8-state):
--SSGGGSPPP-SS-BHHHHHHHHTTS---HHHHHHHIIIIIHHHHHHHHHHT-TTSHHHHHHHHHHHIIIIIHHHHHHHTS--SGGGSHHHHHHHHHHHS-HHHHHPBPSS-HHHHHHHHHHHHHHHHHHHHHHHHHHHHHHHHHHH-TT-HHHHHHHHHHHHHTT-HHHHHHHHHHHHHTT--TTGGG----

Sequence (194 aa):
MGKDESRKLPIRDTYTVKTLLGDLKRIRLTPGALYTVGSEVVYFEWKQAAEDLGEEDQVTMYLSELLEFMQSSYEKRLVHGDIHRKRDTPAATINSFLKDTPVEFQSYVLQRSGEFISGVLRAARAQSEREIQRYSRTETGLKRDLEKSPKDPELWNQLRLALWILEKYDEASEAFKKAKKLGWDKKRTKTIGT

Foldseek 3Di:
DPPVVLLDQDQDQWDAQQSLLVSLLSAQDDLQLLQLCLVQFLVVQLVVCCVPVNCPDLLNVLSVVSSCCNNPDLVVCLLQVVDQAPCSAPNNVSVVSVVVGDPCNRGHIGPDTSVSSVVSSVVSRVVLVVLLVVLVVVLVVLVVVCVVVVLALVSLSSNLSSCVSNVVRVSSNVSNVSSVVSPDHSPVVDPPDD